Protein AF-A0AAN7M9D3-F1 (afdb_monomer)

Foldseek 3Di:
DCDQPFFQVCLVVLLVLLVVLLVLLVVLLVVLVVVLVVLLVVLLVCLVVPVPVVSLVSLQVSLLSVLVSVLSVLLSVLSVVCNVCSVVLRRDLDQPLSNQQSLLQLLLVCVQVPSSVSSVVSLVSVCVRNNPVSSCCSNVVPPPRNHPPSSVVSSPDPGDDSVSSVVSSVVSCVVVVPPPPPVVPPVPPPVVVVVVVVVVPD

Mean predicted aligned error: 8.4 Å

Solvent-accessible surface area (backbone atoms only — not comparable to full-atom values): 11230 Å² total; per-residue (Å²): 140,67,77,78,82,68,38,47,81,58,47,68,57,48,52,54,42,41,53,49,44,45,57,49,42,53,54,50,45,59,53,44,52,57,48,44,54,51,41,53,55,49,31,47,50,28,51,76,73,67,39,53,72,61,22,41,56,44,29,46,50,36,53,51,52,51,43,52,44,56,41,45,54,53,49,44,52,31,43,51,53,47,59,72,45,37,69,53,60,26,68,42,84,76,70,58,67,72,59,37,21,37,51,23,33,48,36,34,41,34,81,71,40,79,94,43,67,54,32,47,59,47,35,52,55,48,24,77,67,65,34,62,68,53,49,48,27,25,61,71,62,37,92,88,46,48,45,42,64,66,52,51,54,60,75,62,62,86,70,80,57,67,70,59,23,52,52,48,50,52,50,43,28,59,77,68,71,49,78,80,81,65,78,70,70,77,73,69,66,62,63,62,58,57,56,58,66,59,65,79,74,116

Secondary structure (DSSP, 8-state):
--HHHH--TTHHHHHHHHHHHHHHHHHHHHHHHHHHHHHHHHHHHHHHTT-HHHHHHHHHHHHHHHHHHHHHHHHHHHHHHHHHHHHHHHH--S--HHHHHHHHHHHHHTTT-TT-THHHHHHHHHHHHH-HHHHHHHHHT-TT----HHHHHHHT-SS--HHHHHHHHHHHHHHTT----STTSSSSSHHHHHHHHHHTT-

Structure (mmCIF, N/CA/C/O backbone):
data_AF-A0AAN7M9D3-F1
#
_entry.id   AF-A0AAN7M9D3-F1
#
loop_
_atom_site.group_PDB
_atom_site.id
_atom_site.type_symbol
_atom_site.label_atom_id
_atom_site.label_alt_id
_atom_site.label_comp_id
_atom_site.label_asym_id
_atom_site.label_entity_id
_atom_site.label_seq_id
_atom_site.pdbx_PDB_ins_code
_atom_site.Cartn_x
_atom_site.Cartn_y
_atom_site.Cartn_z
_atom_site.occupancy
_atom_site.B_iso_or_equiv
_atom_site.auth_seq_id
_atom_site.auth_comp_id
_atom_site.auth_asym_id
_atom_site.auth_atom_id
_atom_site.pdbx_PDB_model_num
ATOM 1 N N . MET A 1 1 ? 22.795 2.754 -33.365 1.00 43.06 1 MET A N 1
ATOM 2 C CA . MET A 1 1 ? 21.907 1.570 -33.451 1.00 43.06 1 MET A CA 1
ATOM 3 C C . MET A 1 1 ? 22.252 0.488 -32.398 1.00 43.06 1 MET A C 1
ATOM 5 O O . MET A 1 1 ? 22.080 -0.689 -32.662 1.00 43.06 1 MET A O 1
ATOM 9 N N . LEU A 1 2 ? 22.706 0.861 -31.184 1.00 47.81 2 LEU A N 1
ATOM 10 C CA . LEU A 1 2 ? 23.167 -0.077 -30.128 1.00 47.81 2 LEU A CA 1
ATOM 11 C C . LEU A 1 2 ? 22.206 -0.202 -28.923 1.00 47.81 2 LEU A C 1
ATOM 13 O O . LEU A 1 2 ? 22.421 -1.024 -28.038 1.00 47.81 2 LEU A O 1
ATOM 17 N N . GLY A 1 3 ? 21.129 0.591 -28.881 1.00 49.50 3 GLY A N 1
ATOM 18 C CA . GLY A 1 3 ? 20.200 0.636 -27.742 1.00 49.50 3 GLY A CA 1
ATOM 19 C C . GLY A 1 3 ? 19.271 -0.578 -27.602 1.00 49.50 3 GLY A C 1
ATOM 20 O O . GLY A 1 3 ? 18.639 -0.732 -26.562 1.00 49.50 3 GLY A O 1
ATOM 21 N N . ILE A 1 4 ? 19.195 -1.437 -28.623 1.00 53.81 4 ILE A N 1
ATOM 22 C CA . ILE A 1 4 ? 18.304 -2.610 -28.655 1.00 53.81 4 ILE A CA 1
ATOM 23 C C . ILE A 1 4 ? 18.977 -3.839 -28.014 1.00 53.81 4 ILE A C 1
ATOM 25 O O . ILE A 1 4 ? 18.296 -4.692 -27.456 1.00 53.81 4 ILE A O 1
ATOM 29 N N . LEU A 1 5 ? 20.314 -3.910 -28.011 1.00 55.28 5 LEU A N 1
ATOM 30 C CA . LEU A 1 5 ? 21.041 -5.109 -27.572 1.00 55.28 5 LEU A CA 1
ATOM 31 C C . LEU A 1 5 ? 21.199 -5.244 -26.049 1.00 55.28 5 LEU A C 1
ATOM 33 O O . LEU A 1 5 ? 21.272 -6.363 -25.553 1.00 55.28 5 LEU A O 1
ATOM 37 N N . PHE A 1 6 ? 21.225 -4.145 -25.287 1.00 65.25 6 PHE A N 1
ATOM 38 C CA . PHE A 1 6 ? 21.542 -4.214 -23.848 1.00 65.25 6 PHE A CA 1
ATOM 39 C C . PHE A 1 6 ? 20.334 -4.088 -22.899 1.00 65.25 6 PHE A C 1
ATOM 41 O O . PHE A 1 6 ? 20.419 -4.501 -21.732 1.00 65.25 6 PHE A O 1
ATOM 48 N N . GLY A 1 7 ? 19.185 -3.607 -23.391 1.00 82.94 7 GLY A N 1
ATOM 49 C CA . GLY A 1 7 ? 17.994 -3.355 -22.574 1.00 82.94 7 GLY A CA 1
ATOM 50 C C . GLY A 1 7 ? 18.259 -2.370 -21.425 1.00 82.94 7 GLY A C 1
ATOM 51 O O . GLY A 1 7 ? 19.237 -1.630 -21.439 1.00 82.94 7 GLY A O 1
ATOM 52 N N . TRP A 1 8 ? 17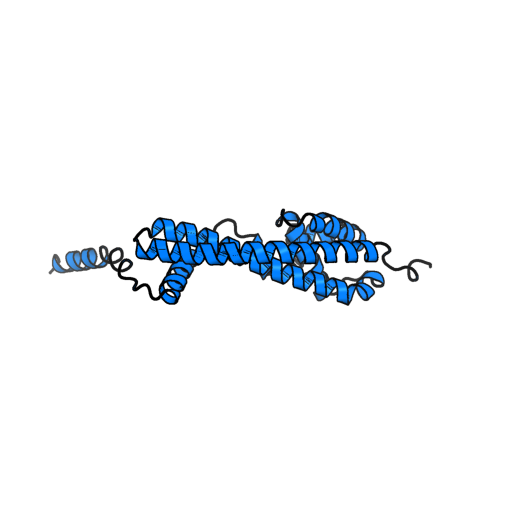.389 -2.342 -20.414 1.00 93.19 8 TRP A N 1
ATOM 53 C CA . TRP A 1 8 ? 17.550 -1.514 -19.216 1.00 93.19 8 TRP A CA 1
ATOM 54 C C . TRP A 1 8 ? 18.658 -2.065 -18.293 1.00 93.19 8 TRP A C 1
ATOM 56 O O . TRP A 1 8 ? 18.446 -3.099 -17.648 1.00 93.19 8 TRP A O 1
ATOM 66 N N . PRO A 1 9 ? 19.821 -1.394 -18.149 1.00 91.25 9 PRO A N 1
ATOM 67 C CA . PRO A 1 9 ? 20.954 -1.942 -17.391 1.00 91.25 9 PRO A CA 1
ATOM 68 C C . PRO A 1 9 ? 20.660 -2.095 -15.894 1.00 91.25 9 PRO A C 1
ATOM 70 O O . PRO A 1 9 ? 21.226 -2.952 -15.216 1.00 91.25 9 PRO A O 1
ATOM 73 N N . LYS A 1 10 ? 19.735 -1.283 -15.369 1.00 95.00 10 LYS A N 1
ATOM 74 C CA . LYS A 1 10 ? 19.372 -1.263 -13.949 1.00 95.00 10 LYS A CA 1
ATOM 75 C C . LYS A 1 10 ? 18.329 -2.320 -13.571 1.00 95.00 10 LYS A C 1
ATOM 77 O O . LYS A 1 10 ? 18.032 -2.463 -12.386 1.00 95.00 10 LYS A O 1
ATOM 82 N N . ALA A 1 11 ? 17.860 -3.138 -14.520 1.00 95.19 11 ALA A N 1
ATOM 83 C CA . ALA A 1 11 ? 16.897 -4.213 -14.264 1.00 95.19 11 ALA A CA 1
ATOM 84 C C . ALA A 1 11 ? 17.367 -5.187 -13.163 1.00 95.19 11 ALA A C 1
ATOM 86 O O . ALA A 1 11 ? 16.600 -5.537 -12.269 1.00 95.19 11 ALA A O 1
ATOM 87 N N . SER A 1 12 ? 18.649 -5.574 -13.153 1.00 96.56 12 SER A N 1
ATOM 88 C CA . SER A 1 12 ? 19.196 -6.465 -12.115 1.00 96.56 12 SER A CA 1
ATOM 89 C C . SER A 1 12 ? 19.217 -5.820 -10.723 1.00 96.56 12 SER A C 1
ATOM 91 O O . SER A 1 12 ? 19.002 -6.504 -9.720 1.00 96.56 12 SER A O 1
ATOM 93 N N . LYS A 1 13 ? 19.459 -4.501 -10.645 1.00 97.94 13 LYS A N 1
ATOM 94 C CA . LYS A 1 13 ? 19.384 -3.731 -9.392 1.00 97.94 13 LYS A CA 1
ATOM 95 C C . LYS A 1 13 ? 17.932 -3.631 -8.918 1.00 97.94 13 LYS A C 1
ATOM 97 O O . LYS A 1 13 ? 17.671 -3.903 -7.750 1.00 97.94 13 LYS A O 1
ATOM 102 N N . CYS A 1 14 ? 17.007 -3.329 -9.831 1.00 98.25 14 CYS A N 1
ATOM 103 C CA . CYS A 1 14 ? 15.567 -3.290 -9.574 1.00 98.25 14 CYS A CA 1
ATOM 104 C C . CYS A 1 14 ? 15.072 -4.619 -8.985 1.00 98.25 14 CYS A C 1
ATOM 106 O O . CYS A 1 14 ? 14.556 -4.633 -7.872 1.00 98.25 14 CYS A O 1
ATOM 108 N N . LYS A 1 15 ? 15.369 -5.754 -9.639 1.00 98.44 15 LYS A N 1
ATOM 109 C CA . LYS A 1 15 ? 15.013 -7.099 -9.143 1.00 98.44 15 LYS A CA 1
ATOM 110 C C . LYS A 1 15 ? 15.488 -7.351 -7.714 1.00 98.44 15 LYS A C 1
ATOM 112 O O . LYS A 1 15 ? 14.769 -7.932 -6.908 1.00 98.44 15 LYS A O 1
ATOM 117 N N . ARG A 1 16 ? 16.718 -6.938 -7.396 1.00 98.62 16 ARG A N 1
ATOM 118 C CA . ARG A 1 16 ? 17.301 -7.122 -6.060 1.00 98.62 16 ARG A CA 1
ATOM 119 C C . ARG A 1 16 ? 16.577 -6.287 -5.006 1.00 98.62 16 ARG A C 1
ATOM 121 O O . ARG A 1 16 ? 16.369 -6.783 -3.905 1.00 98.62 16 ARG A O 1
ATOM 128 N N . LEU A 1 17 ? 16.211 -5.047 -5.332 1.00 98.56 17 LEU A N 1
ATOM 129 C CA . LEU A 1 17 ? 15.432 -4.186 -4.440 1.00 98.56 17 LEU A CA 1
ATOM 130 C C . LEU A 1 17 ? 14.021 -4.732 -4.229 1.00 98.56 17 LEU A C 1
ATOM 132 O O . LEU A 1 17 ? 13.593 -4.818 -3.086 1.00 98.56 17 LEU A O 1
ATOM 136 N N . ILE A 1 18 ? 13.347 -5.181 -5.291 1.00 98.69 18 ILE A N 1
ATOM 137 C CA . ILE A 1 18 ? 12.016 -5.792 -5.186 1.00 98.69 18 ILE A CA 1
ATOM 138 C C . ILE A 1 18 ? 12.060 -7.017 -4.265 1.00 98.69 18 ILE A C 1
ATOM 140 O O . ILE A 1 18 ? 11.273 -7.113 -3.334 1.00 98.69 18 ILE A O 1
ATOM 144 N N . ARG A 1 19 ? 13.056 -7.900 -4.415 1.00 98.69 19 ARG A N 1
ATOM 145 C CA . ARG A 1 19 ? 13.224 -9.038 -3.492 1.00 98.69 19 ARG A CA 1
ATOM 146 C C . ARG A 1 19 ? 13.437 -8.614 -2.036 1.00 98.69 19 ARG A C 1
ATOM 148 O O . ARG A 1 19 ? 12.977 -9.299 -1.131 1.00 98.69 19 ARG A O 1
ATOM 155 N N . ARG A 1 20 ? 14.127 -7.494 -1.789 1.00 98.69 20 ARG A N 1
ATOM 156 C CA . ARG A 1 20 ? 14.268 -6.941 -0.429 1.00 98.69 20 ARG A CA 1
ATOM 157 C C . ARG A 1 20 ? 12.934 -6.429 0.113 1.00 98.69 20 ARG A C 1
ATOM 159 O O . ARG A 1 20 ? 12.650 -6.687 1.279 1.00 98.69 20 ARG A O 1
ATOM 166 N N . VAL A 1 21 ? 12.124 -5.773 -0.724 1.00 98.69 21 VAL A N 1
ATOM 167 C CA . VAL A 1 21 ? 10.749 -5.381 -0.376 1.00 98.69 21 VAL A CA 1
ATOM 168 C C . VAL A 1 21 ? 9.939 -6.612 0.018 1.00 98.69 21 VAL A C 1
ATOM 170 O O . VAL A 1 21 ? 9.420 -6.623 1.125 1.00 98.69 21 VAL A O 1
ATOM 173 N N . GLN A 1 22 ? 9.921 -7.673 -0.796 1.00 98.62 22 GLN A N 1
ATOM 174 C CA . GLN A 1 22 ? 9.200 -8.919 -0.481 1.00 98.62 22 GLN A CA 1
ATOM 175 C C . GLN A 1 22 ? 9.655 -9.528 0.859 1.00 98.62 22 GLN A C 1
ATOM 177 O O . GLN A 1 22 ? 8.836 -9.904 1.696 1.00 98.62 22 GLN A O 1
ATOM 182 N N . CYS A 1 23 ? 10.968 -9.579 1.126 1.00 98.44 23 CYS A N 1
ATOM 183 C CA . CYS A 1 23 ? 11.474 -10.043 2.424 1.00 98.44 23 CYS A CA 1
ATOM 184 C C . CYS A 1 23 ? 10.972 -9.180 3.591 1.00 98.44 23 CYS A C 1
ATOM 186 O O . CYS A 1 23 ? 10.608 -9.717 4.637 1.00 98.44 23 CYS A O 1
ATOM 188 N N . ARG A 1 24 ? 10.952 -7.851 3.434 1.00 98.44 24 ARG A N 1
ATOM 189 C CA . ARG A 1 24 ? 10.474 -6.946 4.483 1.00 98.44 24 ARG A CA 1
ATOM 190 C C . ARG A 1 24 ? 8.957 -7.008 4.654 1.00 98.44 24 ARG A C 1
ATOM 192 O O . ARG A 1 24 ? 8.507 -7.029 5.794 1.00 98.44 24 ARG A O 1
ATOM 199 N N . LEU A 1 25 ? 8.194 -7.106 3.568 1.00 98.50 25 LEU A N 1
ATOM 200 C CA . LEU A 1 25 ? 6.743 -7.293 3.596 1.00 98.50 25 LEU A CA 1
ATOM 201 C C . LEU A 1 25 ? 6.374 -8.521 4.427 1.00 98.50 25 LEU A C 1
ATOM 203 O O . LEU A 1 25 ? 5.559 -8.401 5.332 1.00 98.50 25 LEU A O 1
ATOM 207 N N . LYS A 1 26 ? 7.047 -9.661 4.225 1.00 97.94 26 LYS A N 1
ATOM 208 C CA . LYS A 1 26 ? 6.824 -10.873 5.038 1.00 97.94 26 LYS A CA 1
ATOM 209 C C . LYS A 1 26 ? 7.003 -10.623 6.538 1.00 97.94 26 LYS A C 1
ATOM 211 O O . LYS A 1 26 ? 6.172 -11.044 7.335 1.00 97.94 26 LYS A O 1
ATOM 216 N N . LEU A 1 27 ? 8.060 -9.910 6.933 1.00 97.94 27 LEU A N 1
ATOM 217 C CA . LEU A 1 27 ? 8.293 -9.567 8.341 1.00 97.94 27 LEU A CA 1
ATOM 218 C C . LEU A 1 27 ? 7.217 -8.622 8.891 1.00 97.94 27 LEU A C 1
ATOM 220 O O . LEU A 1 27 ? 6.739 -8.817 10.009 1.00 97.94 27 LEU A O 1
ATOM 224 N N . LEU A 1 28 ? 6.837 -7.608 8.112 1.00 97.88 28 LEU A N 1
ATOM 225 C CA . LEU A 1 28 ? 5.826 -6.632 8.507 1.00 97.88 28 LEU A CA 1
ATOM 226 C C . LEU A 1 28 ? 4.440 -7.269 8.630 1.00 97.88 28 LEU A C 1
ATOM 228 O O . LEU A 1 28 ? 3.761 -7.013 9.619 1.00 97.88 28 LEU A O 1
ATOM 232 N N . MET A 1 29 ? 4.047 -8.124 7.685 1.00 97.69 29 MET A N 1
ATOM 233 C CA . MET A 1 29 ? 2.780 -8.857 7.727 1.00 97.69 29 MET A CA 1
ATOM 234 C C . MET A 1 29 ? 2.729 -9.802 8.929 1.00 97.69 29 MET A C 1
ATOM 236 O O . MET A 1 29 ? 1.768 -9.749 9.686 1.00 97.69 29 MET A O 1
ATOM 240 N N . ASN A 1 30 ? 3.793 -10.570 9.195 1.00 97.00 30 ASN A N 1
ATOM 241 C CA . ASN A 1 30 ? 3.852 -11.440 10.377 1.00 97.00 30 ASN A CA 1
ATOM 242 C C . ASN A 1 30 ? 3.692 -10.653 11.687 1.00 97.00 30 ASN A C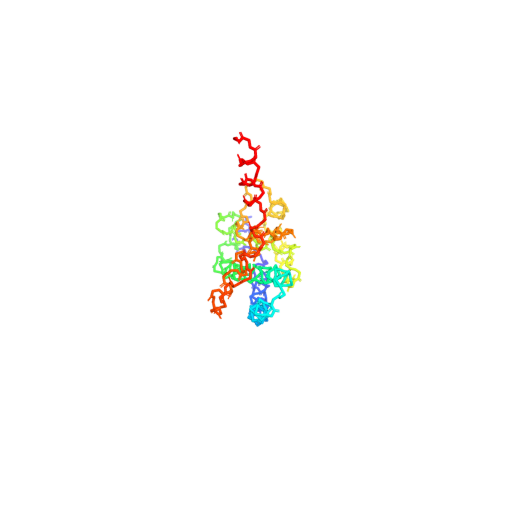 1
ATOM 244 O O . ASN A 1 30 ? 2.970 -11.075 12.587 1.00 97.00 30 ASN A O 1
ATOM 248 N N . LYS A 1 31 ? 4.348 -9.491 11.796 1.00 96.50 31 LYS A N 1
ATOM 249 C CA . LYS A 1 31 ? 4.192 -8.599 12.953 1.00 96.50 31 LYS A CA 1
ATOM 250 C C . LYS A 1 31 ? 2.758 -8.071 13.057 1.00 96.50 31 LYS A C 1
ATOM 252 O O . LYS A 1 31 ? 2.193 -8.051 14.148 1.00 96.50 31 LYS A O 1
ATOM 257 N N . ARG A 1 32 ? 2.189 -7.622 11.936 1.00 96.62 32 ARG A N 1
ATOM 258 C CA . ARG A 1 32 ? 0.860 -7.004 11.883 1.00 96.62 32 ARG A CA 1
ATOM 259 C C . ARG A 1 32 ? -0.249 -8.007 12.182 1.00 96.62 32 ARG A C 1
ATOM 261 O O . ARG A 1 32 ? -1.173 -7.656 12.899 1.00 96.62 32 ARG A O 1
ATOM 268 N N . TYR A 1 33 ? -0.109 -9.251 11.734 1.00 96.94 33 TYR A N 1
ATOM 269 C CA . TYR A 1 33 ? -1.037 -10.338 12.040 1.00 96.94 33 TYR A CA 1
ATOM 270 C C . TYR A 1 33 ? -1.228 -10.515 13.553 1.00 96.94 33 TYR A C 1
ATOM 272 O O . TYR A 1 33 ? -2.355 -10.550 14.044 1.00 96.94 33 TYR A O 1
ATOM 280 N N . SER A 1 34 ? -0.129 -10.537 14.314 1.00 97.19 34 SER A N 1
ATOM 281 C CA . SER A 1 34 ? -0.191 -10.611 15.778 1.00 97.19 34 SER A CA 1
ATOM 282 C C . SER A 1 34 ? -0.872 -9.388 16.400 1.00 97.19 34 SER A C 1
ATOM 284 O O . SER A 1 34 ? -1.627 -9.536 17.356 1.00 97.19 34 SER A O 1
ATOM 286 N N . ILE A 1 35 ? -0.630 -8.190 15.853 1.00 96.56 35 ILE A N 1
ATOM 287 C CA . ILE A 1 35 ? -1.267 -6.945 16.312 1.00 96.56 35 ILE A CA 1
ATOM 288 C C . ILE A 1 35 ? -2.776 -6.995 16.063 1.00 96.56 35 ILE A C 1
ATOM 290 O O . ILE A 1 35 ? -3.542 -6.779 16.992 1.00 96.56 35 ILE A O 1
ATOM 294 N N . VAL A 1 36 ? -3.201 -7.318 14.840 1.00 97.31 36 VAL A N 1
ATOM 295 C CA . VAL A 1 36 ? -4.616 -7.420 14.448 1.00 97.31 36 VAL A CA 1
ATOM 296 C C . VAL A 1 36 ? -5.347 -8.417 15.339 1.00 97.31 36 VAL A C 1
ATOM 298 O O . VAL A 1 36 ? -6.401 -8.097 15.883 1.00 97.31 36 VAL A O 1
ATOM 301 N N . ARG A 1 37 ? -4.759 -9.598 15.564 1.00 96.56 37 ARG A N 1
ATOM 302 C CA . ARG A 1 37 ? -5.346 -10.600 16.454 1.00 96.56 37 ARG A CA 1
ATOM 303 C C . ARG A 1 37 ? -5.545 -10.055 17.874 1.00 96.56 37 ARG A C 1
ATOM 305 O O . ARG A 1 37 ? -6.640 -10.184 18.412 1.00 96.56 37 ARG A O 1
ATOM 312 N N . GLN A 1 38 ? -4.522 -9.423 18.452 1.00 97.00 38 GLN A N 1
ATOM 313 C C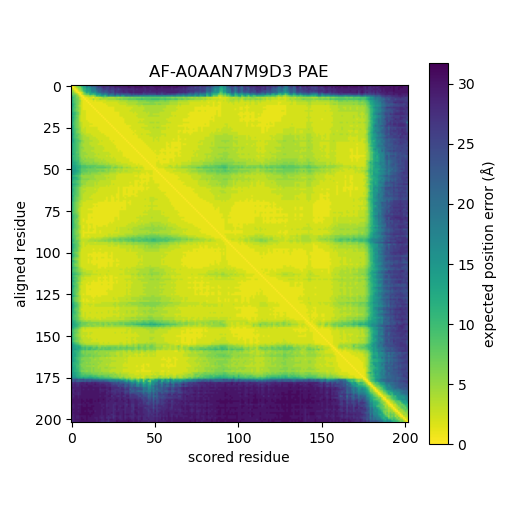A . GLN A 1 38 ? -4.624 -8.841 19.793 1.00 97.00 38 GLN A CA 1
ATOM 314 C C . GLN A 1 38 ? -5.670 -7.722 19.849 1.00 97.00 38 GLN A C 1
ATOM 316 O O . GLN A 1 38 ? -6.457 -7.666 20.784 1.00 97.00 38 GLN A O 1
ATOM 321 N N . LEU A 1 39 ? -5.718 -6.853 18.837 1.00 97.31 39 LEU A N 1
ATOM 322 C CA . LEU A 1 39 ? -6.698 -5.770 18.764 1.00 97.31 39 LEU A CA 1
ATOM 323 C C . LEU A 1 39 ? -8.135 -6.299 18.727 1.00 97.31 39 LEU A C 1
ATOM 325 O O . LEU A 1 39 ? -8.997 -5.726 19.386 1.00 97.31 39 LEU A O 1
ATOM 329 N N . ARG A 1 40 ? -8.397 -7.399 18.010 1.00 97.38 40 ARG A N 1
ATOM 330 C CA . ARG A 1 40 ? -9.722 -8.043 18.003 1.00 97.38 40 ARG A CA 1
ATOM 331 C C . ARG A 1 40 ? -10.097 -8.591 19.380 1.00 97.38 40 ARG A C 1
ATOM 333 O O . ARG A 1 40 ? -11.225 -8.386 19.821 1.00 97.38 40 ARG A O 1
ATOM 340 N N . GLU A 1 41 ? -9.160 -9.250 20.064 1.00 96.31 41 GLU A N 1
ATOM 341 C CA . GLU A 1 41 ? -9.359 -9.742 21.436 1.00 96.31 41 GLU A CA 1
ATOM 342 C C . GLU A 1 41 ? -9.625 -8.577 22.416 1.00 96.31 41 GLU A C 1
ATOM 344 O O . GLU A 1 41 ? -10.549 -8.653 23.229 1.00 96.31 41 GLU A O 1
ATOM 349 N N . ASP A 1 42 ? -8.881 -7.471 22.291 1.00 96.44 42 ASP A N 1
ATOM 350 C CA . ASP A 1 42 ? -9.052 -6.263 23.106 1.00 96.44 42 ASP A CA 1
ATOM 351 C C . ASP A 1 42 ? -10.427 -5.611 22.883 1.00 96.44 42 ASP A C 1
ATOM 353 O O . ASP A 1 42 ? -11.114 -5.287 23.851 1.00 96.44 42 ASP A O 1
ATOM 357 N N . VAL A 1 43 ? -10.851 -5.438 21.623 1.00 96.88 43 VAL A N 1
ATOM 358 C CA . VAL A 1 43 ? -12.174 -4.880 21.279 1.00 96.88 43 VAL A CA 1
ATOM 359 C C . VAL A 1 43 ? -13.281 -5.744 21.880 1.00 96.88 43 VAL A C 1
ATOM 361 O O . VAL A 1 43 ? -14.159 -5.221 22.563 1.00 96.88 43 VAL A O 1
ATOM 364 N N . ALA A 1 44 ? -13.209 -7.067 21.706 1.00 96.12 44 ALA A N 1
ATOM 365 C CA . ALA A 1 44 ? -14.179 -7.990 22.290 1.00 96.12 44 ALA A CA 1
ATOM 366 C C . ALA A 1 44 ? -14.244 -7.864 23.821 1.00 96.12 44 ALA A C 1
ATOM 368 O O . ALA A 1 44 ? -15.327 -7.880 24.407 1.00 96.12 44 ALA A O 1
ATOM 369 N N . GLN A 1 45 ? -13.095 -7.719 24.484 1.00 95.75 45 GLN A N 1
ATOM 370 C CA . GLN A 1 45 ? -13.055 -7.564 25.933 1.00 95.75 45 GLN A CA 1
ATOM 371 C C . GLN A 1 45 ? -13.646 -6.229 26.399 1.00 95.75 45 GLN A C 1
ATOM 373 O O . GLN A 1 45 ? -14.375 -6.225 27.386 1.00 95.75 45 GLN A O 1
ATOM 378 N N . LEU A 1 46 ? -13.367 -5.128 25.695 1.00 95.81 46 LEU A N 1
ATOM 379 C CA . LEU A 1 46 ? -13.916 -3.802 26.006 1.00 95.81 46 LEU A CA 1
ATOM 380 C C . LEU A 1 46 ? -15.444 -3.773 25.885 1.00 95.81 46 LEU A C 1
ATOM 382 O O . LEU A 1 46 ? -16.111 -3.195 26.740 1.00 95.81 46 LEU A O 1
ATOM 386 N N . ILE A 1 47 ? -15.993 -4.454 24.874 1.00 93.75 47 ILE A N 1
ATOM 387 C CA . ILE A 1 47 ? -17.443 -4.604 24.693 1.00 93.75 47 ILE A CA 1
ATOM 388 C C . ILE A 1 47 ? -18.052 -5.354 25.885 1.00 93.75 47 ILE A C 1
ATOM 390 O O . ILE A 1 47 ? -19.017 -4.885 26.479 1.00 93.75 47 ILE A O 1
ATOM 394 N N . ARG A 1 48 ? -17.453 -6.481 26.306 1.00 92.31 48 ARG A N 1
ATOM 395 C CA . ARG A 1 48 ? -17.933 -7.262 27.469 1.00 92.31 48 ARG A CA 1
ATOM 396 C C . ARG A 1 48 ? -17.973 -6.462 28.761 1.00 92.31 48 ARG A C 1
ATOM 398 O O . ARG A 1 48 ? -18.821 -6.717 29.609 1.00 92.31 48 ARG A O 1
ATOM 405 N N . THR A 1 49 ? -17.008 -5.571 28.952 1.00 94.06 49 THR A N 1
ATOM 406 C CA . THR A 1 49 ? -16.888 -4.773 30.174 1.00 94.06 49 THR A CA 1
ATOM 407 C C . THR A 1 49 ? -17.637 -3.441 30.093 1.00 94.06 49 THR A C 1
ATOM 409 O O . THR A 1 49 ? -17.600 -2.689 31.063 1.00 94.06 49 THR A O 1
ATOM 412 N N . GLY A 1 50 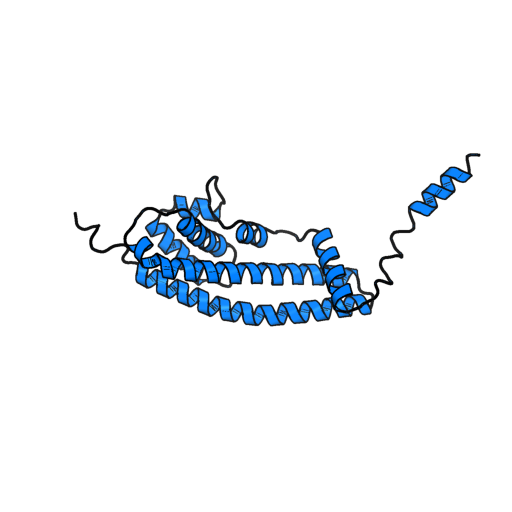? -18.340 -3.166 28.987 1.00 91.31 50 GLY A N 1
ATOM 413 C CA . GLY A 1 50 ? -19.192 -1.985 28.812 1.00 91.31 50 GLY A CA 1
ATOM 414 C C . GLY A 1 50 ? -18.451 -0.697 28.436 1.00 91.31 50 GLY A C 1
ATOM 415 O O . GLY A 1 50 ? -19.021 0.382 28.553 1.00 91.31 50 GLY A O 1
ATOM 416 N N . TYR A 1 51 ? -17.192 -0.773 27.991 1.00 94.25 51 TYR A N 1
ATOM 417 C CA . TYR A 1 51 ? -16.411 0.397 27.557 1.00 94.25 51 TYR A CA 1
ATOM 418 C C . TYR A 1 51 ? -16.567 0.639 26.049 1.00 94.25 51 TYR A C 1
ATOM 420 O O . TYR A 1 51 ? -15.604 0.516 25.287 1.00 94.25 51 TYR A O 1
ATOM 428 N N . GLU A 1 52 ? -17.782 0.967 25.611 1.00 90.12 52 GLU A N 1
ATOM 429 C CA . GLU A 1 52 ? -18.132 1.048 24.185 1.00 90.12 52 GLU A CA 1
ATOM 430 C C . GLU A 1 52 ? -17.338 2.111 23.417 1.00 90.12 52 GLU A C 1
ATOM 432 O O . GLU A 1 52 ? -16.760 1.798 22.377 1.00 90.12 52 GLU A O 1
ATOM 437 N N . GLU A 1 53 ? -17.214 3.334 23.943 1.00 93.25 53 GLU A N 1
ATOM 438 C CA . GLU A 1 53 ? -16.440 4.397 23.278 1.00 93.25 53 GLU A CA 1
ATOM 439 C C . GLU A 1 53 ? -14.975 3.980 23.049 1.00 93.25 53 GLU A C 1
ATOM 441 O O . GLU A 1 53 ? -14.416 4.161 21.966 1.00 93.25 53 GLU A O 1
ATOM 446 N N . VAL A 1 54 ? -14.365 3.322 24.041 1.00 95.94 54 VAL A N 1
ATOM 447 C CA . VAL A 1 54 ? -12.985 2.820 23.942 1.00 95.94 54 VAL A CA 1
ATOM 448 C C . VAL A 1 54 ? -12.893 1.666 22.939 1.00 95.94 54 VAL A C 1
ATOM 450 O O . VAL A 1 54 ? -11.898 1.546 22.220 1.00 95.94 54 VAL A O 1
ATOM 453 N N . ALA A 1 55 ? -13.923 0.818 22.856 1.00 95.50 55 ALA A N 1
ATOM 454 C CA . ALA A 1 55 ? -14.002 -0.242 21.855 1.00 95.50 55 ALA A CA 1
ATOM 455 C C . ALA A 1 55 ? -14.074 0.329 20.429 1.00 95.50 55 ALA A C 1
ATOM 457 O O . ALA A 1 55 ? -13.397 -0.190 19.541 1.00 95.50 55 ALA A O 1
ATOM 458 N N . ILE A 1 56 ? -14.818 1.420 20.217 1.00 94.50 56 ILE A N 1
ATOM 459 C CA . ILE A 1 56 ? -14.920 2.121 18.926 1.00 94.50 56 ILE A CA 1
ATOM 460 C C . ILE A 1 56 ? -13.564 2.719 18.518 1.00 94.50 56 ILE A C 1
ATOM 462 O O . ILE A 1 56 ? -13.116 2.531 17.381 1.00 94.50 56 ILE A O 1
ATOM 466 N N . ASP A 1 57 ? -12.856 3.371 19.443 1.00 94.88 57 ASP A N 1
ATOM 467 C CA . ASP A 1 57 ? -11.504 3.886 19.187 1.00 94.88 57 ASP A CA 1
ATOM 468 C C . ASP A 1 57 ? -10.511 2.762 18.852 1.00 94.88 57 ASP A C 1
ATOM 470 O O . ASP A 1 57 ? -9.668 2.886 17.951 1.00 94.88 57 ASP A O 1
ATOM 474 N N . ARG A 1 58 ? -10.628 1.620 19.536 1.00 96.25 58 ARG A N 1
ATOM 475 C CA . ARG A 1 58 ? -9.794 0.442 19.272 1.00 96.25 58 ARG A CA 1
ATOM 476 C C . ARG A 1 58 ? -10.141 -0.215 17.932 1.00 96.25 58 ARG A C 1
ATOM 478 O O . ARG A 1 58 ? -9.230 -0.633 17.216 1.00 96.25 58 ARG A O 1
ATOM 485 N N . ALA A 1 59 ? -11.415 -0.224 17.545 1.00 96.06 59 ALA A N 1
ATOM 486 C CA . ALA A 1 59 ? -11.881 -0.667 16.233 1.00 96.06 59 ALA A CA 1
ATOM 487 C C . ALA A 1 59 ? -11.343 0.229 15.104 1.00 96.06 59 ALA A C 1
ATOM 489 O O . ALA A 1 59 ? -10.912 -0.271 14.064 1.00 96.06 59 ALA A O 1
ATOM 490 N N . GLN A 1 60 ? -11.253 1.546 15.319 1.00 95.69 60 GLN A N 1
ATOM 491 C CA . GLN A 1 60 ? -10.585 2.442 14.371 1.00 95.69 60 GLN A CA 1
ATOM 492 C C . GLN A 1 60 ? -9.120 2.039 14.142 1.00 95.69 60 GLN A C 1
ATOM 494 O O . GLN A 1 60 ? -8.648 2.049 13.002 1.00 95.69 60 GLN A O 1
ATOM 499 N N . GLN A 1 61 ? -8.385 1.712 15.208 1.00 95.81 61 GLN A N 1
ATOM 500 C CA . GLN A 1 61 ? -7.006 1.244 15.076 1.00 95.81 61 GLN A CA 1
ATOM 501 C C . GLN A 1 61 ? -6.943 -0.088 14.318 1.00 95.81 61 GLN A C 1
ATOM 503 O O . GLN A 1 61 ? -6.174 -0.203 13.364 1.00 95.81 61 GLN A O 1
ATOM 508 N N . LEU A 1 62 ? -7.786 -1.051 14.697 1.00 97.25 62 LEU A N 1
ATOM 509 C CA . LEU A 1 62 ? -7.883 -2.351 14.040 1.00 97.25 62 LEU A CA 1
ATOM 510 C C . LEU A 1 62 ? -8.105 -2.209 12.531 1.00 97.25 62 LEU A C 1
ATOM 512 O O . LEU A 1 62 ? -7.347 -2.780 11.752 1.00 97.25 62 LEU A O 1
ATOM 516 N N . PHE A 1 63 ? -9.054 -1.369 12.114 1.00 97.06 63 PHE A N 1
ATOM 517 C CA . PHE A 1 63 ? -9.319 -1.118 10.699 1.00 97.06 63 PHE A CA 1
ATOM 518 C C . PHE A 1 63 ? -8.086 -0.589 9.950 1.00 97.06 63 PHE A C 1
ATOM 520 O O . PHE A 1 63 ? -7.831 -0.970 8.803 1.00 97.06 63 PHE A O 1
ATOM 527 N N . ARG A 1 64 ? -7.296 0.296 10.575 1.00 95.81 64 ARG A N 1
ATOM 528 C CA . ARG A 1 64 ? -6.056 0.815 9.971 1.00 95.81 64 ARG A CA 1
ATOM 529 C C . ARG A 1 64 ? -4.997 -0.283 9.845 1.00 95.81 64 ARG A C 1
ATOM 531 O O . ARG A 1 64 ? -4.344 -0.360 8.803 1.00 95.81 64 ARG A O 1
ATOM 538 N N . ASP A 1 65 ? -4.841 -1.123 10.869 1.00 96.06 65 ASP A N 1
ATOM 539 C CA . ASP A 1 65 ? -3.891 -2.242 10.872 1.00 96.06 65 ASP A CA 1
ATOM 540 C C . ASP A 1 65 ? -4.295 -3.358 9.876 1.00 96.06 65 ASP A C 1
ATOM 542 O O . ASP A 1 65 ? -3.430 -3.902 9.186 1.00 96.06 65 ASP A O 1
ATOM 546 N N . GLU A 1 66 ? -5.590 -3.640 9.705 1.00 96.75 66 GLU A N 1
ATOM 547 C CA . GLU A 1 66 ? -6.106 -4.541 8.659 1.00 96.75 66 GLU A CA 1
ATOM 548 C C . GLU A 1 66 ? -5.934 -3.933 7.259 1.00 96.75 66 GLU A C 1
ATOM 550 O O . GLU A 1 66 ? -5.468 -4.598 6.334 1.00 96.75 66 GLU A O 1
ATOM 555 N N . SER A 1 67 ? -6.219 -2.637 7.098 1.00 97.00 67 SER A N 1
ATOM 556 C CA . SER A 1 67 ? -6.066 -1.945 5.813 1.00 97.00 67 SER A CA 1
ATOM 557 C C . SER A 1 67 ? -4.620 -1.939 5.323 1.00 97.00 67 SER A C 1
ATOM 559 O O . SER A 1 67 ? -4.371 -2.208 4.147 1.00 97.00 67 SER A O 1
ATOM 561 N N . ILE A 1 68 ? -3.648 -1.667 6.202 1.00 96.81 68 ILE A N 1
ATOM 562 C CA . ILE A 1 68 ? -2.233 -1.716 5.811 1.00 96.81 68 ILE A CA 1
ATOM 563 C C . ILE A 1 68 ? -1.776 -3.148 5.505 1.00 96.81 68 ILE A C 1
ATOM 565 O O . ILE A 1 68 ? -0.917 -3.333 4.644 1.00 96.81 68 ILE A O 1
ATOM 569 N N . MET A 1 69 ? -2.357 -4.160 6.157 1.00 97.31 69 MET A N 1
ATOM 570 C CA . MET A 1 69 ? -2.080 -5.564 5.850 1.00 97.31 69 MET A CA 1
ATOM 571 C C . MET A 1 69 ? -2.525 -5.912 4.424 1.00 97.31 69 MET A C 1
ATOM 573 O O . MET A 1 69 ? -1.707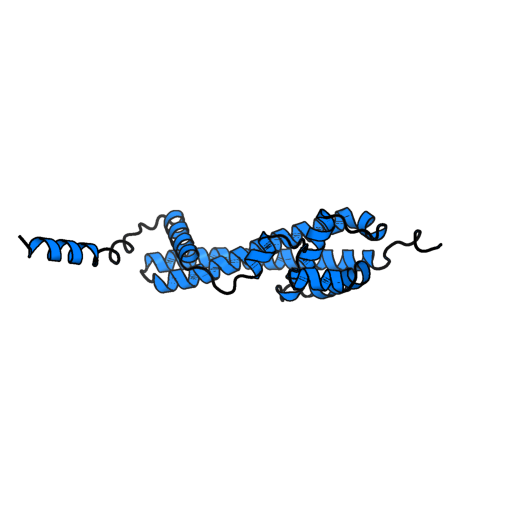 -6.421 3.660 1.00 97.31 69 MET A O 1
ATOM 577 N N . THR A 1 70 ? -3.737 -5.512 4.018 1.00 97.88 70 THR A N 1
ATOM 578 C CA . THR A 1 70 ? -4.202 -5.679 2.627 1.00 97.88 70 THR A CA 1
ATOM 579 C C . THR A 1 70 ? -3.277 -4.980 1.627 1.00 97.88 70 THR A C 1
ATOM 581 O O . THR A 1 70 ? -2.927 -5.531 0.585 1.00 97.88 70 THR A O 1
ATOM 584 N N . VAL A 1 71 ? -2.816 -3.765 1.949 1.00 98.56 71 VAL A N 1
ATOM 585 C CA . VAL A 1 71 ? -1.856 -3.043 1.098 1.00 98.56 71 VAL A CA 1
ATOM 586 C C . VAL A 1 71 ? -0.542 -3.817 0.966 1.00 98.56 71 VAL A C 1
ATOM 588 O O . VAL A 1 71 ? 0.025 -3.872 -0.123 1.00 98.56 71 VAL A O 1
ATOM 591 N N . TYR A 1 72 ? -0.038 -4.419 2.044 1.00 98.62 72 TYR A N 1
ATOM 592 C CA . TYR A 1 72 ? 1.193 -5.211 2.005 1.00 98.62 72 TYR A CA 1
ATOM 593 C C . TYR A 1 72 ? 1.061 -6.465 1.138 1.00 98.62 72 TYR A C 1
ATOM 595 O O . TYR A 1 72 ? 1.989 -6.761 0.384 1.00 98.62 72 TYR A O 1
ATOM 603 N N . GLU A 1 73 ? -0.084 -7.142 1.174 1.00 98.44 73 GLU A N 1
ATOM 604 C CA . GLU A 1 73 ? -0.375 -8.293 0.312 1.00 98.44 73 GLU A CA 1
ATOM 605 C C . GLU A 1 73 ? -0.404 -7.896 -1.171 1.00 98.44 73 GLU A C 1
ATOM 607 O O . GLU A 1 73 ? 0.270 -8.516 -1.999 1.00 98.44 73 GLU A O 1
ATOM 612 N N . LEU A 1 74 ? -1.099 -6.802 -1.508 1.00 98.75 74 LEU A N 1
ATOM 613 C CA . LEU A 1 74 ? -1.143 -6.276 -2.878 1.00 98.75 74 LEU A CA 1
ATOM 614 C C . LEU A 1 74 ? 0.241 -5.828 -3.367 1.00 98.75 74 LEU A C 1
ATOM 616 O O . LEU A 1 74 ? 0.615 -6.076 -4.514 1.00 98.75 74 LEU A O 1
ATOM 620 N N . LEU A 1 75 ? 1.040 -5.199 -2.501 1.00 98.81 75 LEU A N 1
ATOM 621 C CA . LEU A 1 75 ? 2.413 -4.827 -2.840 1.00 98.81 75 LEU A CA 1
ATOM 622 C C . LEU A 1 75 ? 3.304 -6.049 -3.084 1.00 98.81 75 LEU A C 1
ATOM 624 O O . LEU A 1 75 ? 4.130 -5.999 -3.997 1.00 98.81 75 LEU A O 1
ATOM 628 N N . ASP A 1 76 ? 3.157 -7.130 -2.312 1.00 98.69 76 ASP A N 1
ATOM 629 C CA . ASP A 1 76 ? 3.906 -8.375 -2.540 1.00 98.69 76 ASP A CA 1
ATOM 630 C C . ASP A 1 76 ? 3.519 -9.006 -3.885 1.00 98.69 76 ASP A C 1
ATOM 632 O O . ASP A 1 76 ? 4.396 -9.390 -4.666 1.00 98.69 76 ASP A O 1
ATOM 636 N N . HIS A 1 77 ? 2.220 -8.998 -4.211 1.00 98.75 77 HIS A N 1
ATOM 637 C CA . HIS A 1 77 ? 1.707 -9.448 -5.504 1.00 98.75 77 HIS A CA 1
ATOM 638 C C . HIS A 1 77 ? 2.289 -8.637 -6.672 1.00 98.75 77 HIS A C 1
ATOM 640 O O . HIS A 1 77 ? 2.840 -9.213 -7.613 1.00 98.75 77 HIS A O 1
ATOM 646 N N . PHE A 1 78 ? 2.256 -7.301 -6.604 1.00 98.88 78 PHE A N 1
ATOM 647 C CA . PHE A 1 78 ? 2.845 -6.449 -7.642 1.00 98.88 78 PHE A CA 1
ATOM 648 C C . PHE A 1 78 ? 4.368 -6.591 -7.742 1.00 98.88 78 PHE A C 1
ATOM 650 O O . PHE A 1 78 ? 4.921 -6.554 -8.846 1.00 98.88 78 PHE A O 1
ATOM 657 N N . CYS A 1 79 ? 5.063 -6.797 -6.618 1.00 98.81 79 CYS A N 1
ATOM 658 C CA . CYS A 1 79 ? 6.489 -7.117 -6.623 1.00 98.81 79 CYS A CA 1
ATOM 659 C C . CYS A 1 79 ? 6.771 -8.385 -7.440 1.00 98.81 79 CYS A C 1
ATOM 661 O O . CYS A 1 79 ? 7.654 -8.380 -8.306 1.00 98.81 79 CYS A O 1
ATOM 663 N N . GLU A 1 80 ? 6.014 -9.454 -7.189 1.00 98.75 80 GLU A N 1
ATOM 664 C CA . GLU A 1 80 ? 6.162 -10.720 -7.905 1.00 98.75 80 GLU A CA 1
ATOM 665 C C . GLU A 1 80 ? 5.817 -10.566 -9.391 1.00 98.75 80 GLU A C 1
ATOM 667 O O . GLU A 1 80 ? 6.602 -10.959 -10.260 1.00 98.75 80 GLU A O 1
ATOM 672 N N . PHE A 1 81 ? 4.706 -9.890 -9.696 1.00 98.81 81 PHE A N 1
ATOM 673 C CA . PHE A 1 81 ? 4.276 -9.605 -11.063 1.00 98.81 81 PHE A CA 1
ATOM 674 C C . PHE A 1 81 ? 5.370 -8.897 -11.876 1.00 98.81 81 PHE A C 1
ATOM 676 O O . PHE A 1 81 ? 5.685 -9.304 -13.000 1.00 98.81 81 PHE A O 1
ATOM 683 N N . ILE A 1 82 ? 6.012 -7.874 -11.303 1.00 98.69 82 ILE A N 1
ATOM 684 C CA . ILE A 1 82 ? 7.108 -7.153 -11.963 1.00 98.69 82 ILE A CA 1
ATOM 685 C C . ILE A 1 82 ? 8.330 -8.046 -12.156 1.00 98.69 82 ILE A C 1
ATOM 687 O O . ILE A 1 82 ? 8.998 -7.938 -13.185 1.00 98.69 82 ILE A O 1
ATOM 691 N N . ILE A 1 83 ? 8.654 -8.927 -11.204 1.00 98.56 83 ILE A N 1
ATOM 692 C CA . ILE A 1 83 ? 9.774 -9.865 -11.352 1.00 98.56 83 ILE A CA 1
ATOM 693 C C . ILE A 1 83 ? 9.538 -10.815 -12.530 1.00 98.56 83 ILE A C 1
ATOM 695 O O . ILE A 1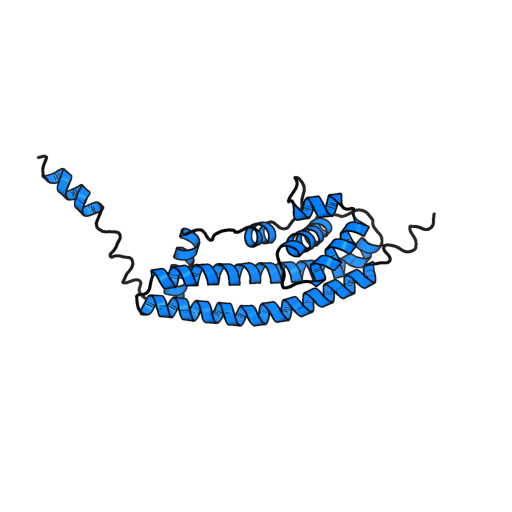 83 ? 10.470 -11.025 -13.316 1.00 98.56 83 ILE A O 1
ATOM 699 N N . ILE A 1 84 ? 8.320 -11.349 -12.661 1.00 98.44 84 ILE A N 1
ATOM 700 C CA . ILE A 1 84 ? 7.912 -12.227 -13.768 1.00 98.44 84 ILE A CA 1
ATOM 701 C C . ILE A 1 84 ? 8.054 -11.487 -15.107 1.00 98.44 84 ILE A C 1
ATOM 703 O O . ILE A 1 84 ? 8.696 -11.983 -16.038 1.00 98.44 84 ILE A O 1
ATOM 707 N N . HIS A 1 85 ? 7.564 -10.247 -15.179 1.00 98.19 85 HIS A N 1
ATOM 708 C CA . HIS A 1 85 ? 7.580 -9.431 -16.399 1.00 98.19 85 HIS A CA 1
ATOM 709 C C . HIS A 1 85 ? 8.878 -8.639 -16.613 1.00 98.19 85 HIS A C 1
ATOM 711 O O . HIS A 1 85 ? 9.018 -7.909 -17.597 1.00 98.19 85 HIS A O 1
ATOM 717 N N . LEU A 1 86 ? 9.887 -8.805 -15.752 1.00 97.00 86 LEU A N 1
ATOM 718 C CA . LEU A 1 86 ? 11.103 -7.991 -15.796 1.00 97.00 86 LEU A CA 1
ATOM 719 C C . LEU A 1 86 ? 11.876 -8.148 -17.111 1.00 97.00 86 LEU A C 1
ATOM 721 O O . LEU A 1 86 ? 12.545 -7.216 -17.556 1.00 97.00 86 LEU A O 1
ATOM 725 N N . SER A 1 87 ? 11.796 -9.320 -17.745 1.00 95.81 87 SER A N 1
ATOM 726 C CA . SER A 1 87 ? 12.426 -9.550 -19.049 1.00 95.81 87 SER A CA 1
ATOM 727 C C . SER A 1 87 ? 11.818 -8.666 -20.146 1.00 95.81 87 SER A C 1
ATOM 729 O O . SER A 1 87 ? 12.560 -8.133 -20.974 1.00 95.81 87 SER A O 1
ATOM 731 N N . TYR A 1 88 ? 10.498 -8.455 -20.105 1.00 96.12 88 TYR A N 1
ATOM 732 C CA . TYR A 1 88 ? 9.783 -7.532 -20.979 1.00 96.12 88 TYR A CA 1
ATOM 733 C C . TYR A 1 88 ? 10.175 -6.090 -20.659 1.00 96.12 88 TYR A C 1
ATOM 735 O O . TYR A 1 88 ? 10.735 -5.410 -21.516 1.00 96.12 88 TYR A O 1
ATOM 743 N N . ILE A 1 89 ? 10.018 -5.678 -19.394 1.00 96.56 89 ILE A N 1
ATOM 744 C CA . ILE A 1 89 ? 10.361 -4.332 -18.894 1.00 96.56 89 ILE A CA 1
ATOM 745 C C . ILE A 1 89 ? 11.796 -3.945 -19.263 1.00 96.56 89 ILE A C 1
ATOM 747 O O . ILE A 1 89 ? 12.088 -2.790 -19.568 1.00 96.56 89 ILE A O 1
ATOM 751 N N . ARG A 1 90 ? 12.724 -4.909 -19.255 1.00 95.69 90 ARG A N 1
ATOM 752 C CA . ARG A 1 90 ? 14.117 -4.685 -19.641 1.00 95.69 90 ARG A CA 1
ATOM 753 C C . ARG A 1 90 ? 14.265 -4.352 -21.126 1.00 95.69 90 ARG A C 1
ATOM 755 O O . ARG A 1 90 ? 15.086 -3.497 -21.455 1.00 95.69 90 ARG A O 1
ATOM 762 N N . ARG A 1 91 ? 13.543 -5.030 -22.018 1.00 94.31 91 ARG A N 1
ATOM 763 C CA . ARG A 1 91 ? 13.707 -4.906 -23.479 1.00 94.31 91 ARG A CA 1
ATOM 764 C C . ARG A 1 91 ? 12.843 -3.801 -24.086 1.00 94.31 91 ARG A C 1
ATOM 766 O O . ARG A 1 91 ? 13.298 -3.114 -24.994 1.00 94.31 91 ARG A O 1
ATOM 773 N N . HIS A 1 92 ? 11.655 -3.587 -23.536 1.00 93.12 92 HIS A N 1
ATOM 774 C CA . HIS A 1 92 ? 10.598 -2.758 -24.110 1.00 93.12 92 HIS A CA 1
ATOM 775 C C . HIS A 1 92 ? 10.425 -1.462 -23.316 1.00 93.12 92 HIS A C 1
ATOM 777 O O . HIS A 1 92 ? 10.427 -1.485 -22.084 1.00 93.12 92 HIS A O 1
ATOM 783 N N . LYS A 1 93 ? 10.400 -0.320 -24.015 1.00 89.69 93 LYS A N 1
ATOM 784 C CA . LYS A 1 93 ? 10.277 1.014 -23.394 1.00 89.69 93 LYS A CA 1
ATOM 785 C C . LYS A 1 93 ? 8.825 1.430 -23.165 1.00 89.69 93 LYS A C 1
ATOM 787 O O . LYS A 1 93 ? 8.591 2.321 -22.357 1.00 89.69 93 LYS A O 1
ATOM 792 N N . ASP A 1 94 ? 7.887 0.827 -23.882 1.00 93.38 94 ASP A N 1
ATOM 793 C CA . ASP A 1 94 ? 6.465 0.942 -23.600 1.00 93.38 94 ASP A CA 1
ATOM 794 C C . ASP A 1 94 ? 6.125 0.288 -22.253 1.00 93.38 94 ASP A C 1
ATOM 796 O O . ASP A 1 94 ? 6.830 -0.601 -21.769 1.00 93.38 94 ASP A O 1
ATOM 800 N N . CYS A 1 95 ? 5.047 0.769 -21.639 1.00 95.44 95 CYS A N 1
ATOM 801 C CA . CYS A 1 95 ? 4.559 0.299 -20.351 1.00 95.44 95 CYS A CA 1
ATOM 802 C C . CYS A 1 95 ? 3.091 -0.123 -20.520 1.00 95.44 95 CYS A C 1
ATOM 804 O O . CYS A 1 95 ? 2.207 0.729 -20.406 1.00 95.44 95 CYS A O 1
ATOM 806 N N . PRO A 1 96 ? 2.828 -1.402 -20.860 1.00 97.38 96 PRO A N 1
ATOM 807 C CA . PRO A 1 96 ? 1.475 -1.952 -20.925 1.00 97.38 96 PRO A CA 1
ATOM 808 C C . PRO A 1 96 ? 0.701 -1.695 -19.631 1.00 97.38 96 PRO A C 1
ATOM 810 O O . PRO A 1 96 ? 1.312 -1.630 -18.565 1.00 97.38 96 PRO A O 1
ATOM 813 N N . ASN A 1 97 ? -0.627 -1.591 -19.712 1.00 97.88 97 ASN A N 1
ATOM 814 C CA . ASN A 1 97 ? -1.465 -1.166 -18.584 1.00 97.88 97 ASN A CA 1
ATOM 815 C C . ASN A 1 97 ? -1.245 -1.994 -17.311 1.00 97.88 97 ASN A C 1
ATOM 817 O O . ASN A 1 97 ? -1.076 -1.401 -16.255 1.00 97.88 97 ASN A O 1
ATOM 821 N N . ASP A 1 98 ? -1.133 -3.319 -17.408 1.00 98.19 98 ASP A N 1
ATOM 822 C CA . ASP A 1 98 ? -0.938 -4.182 -16.230 1.00 98.19 98 ASP A CA 1
ATOM 823 C C . ASP A 1 98 ? 0.434 -3.950 -15.562 1.00 98.19 98 ASP A C 1
ATOM 825 O O . ASP A 1 98 ? 0.574 -3.916 -14.339 1.00 98.19 98 ASP A O 1
ATOM 829 N N . ILE A 1 99 ? 1.476 -3.723 -16.372 1.00 98.44 99 ILE A N 1
ATOM 830 C CA . ILE A 1 99 ? 2.818 -3.366 -15.884 1.00 98.44 99 ILE A CA 1
ATOM 831 C C . ILE A 1 99 ? 2.802 -1.960 -15.280 1.00 98.44 99 ILE A C 1
ATOM 833 O O . ILE A 1 99 ? 3.428 -1.724 -14.245 1.00 98.44 99 ILE A O 1
ATOM 837 N N . ASN A 1 100 ? 2.088 -1.032 -15.914 1.00 98.38 100 ASN A N 1
ATOM 838 C CA . ASN A 1 100 ? 1.913 0.322 -15.420 1.00 98.38 100 ASN A CA 1
ATOM 839 C C . ASN A 1 100 ? 1.181 0.316 -14.074 1.00 98.38 100 ASN A C 1
ATOM 841 O O . ASN A 1 100 ? 1.679 0.946 -13.148 1.00 98.38 100 ASN A O 1
ATOM 845 N N . GLU A 1 101 ? 0.092 -0.438 -13.918 1.00 98.81 101 GLU A N 1
ATOM 846 C CA . GLU A 1 101 ? -0.626 -0.549 -12.646 1.00 98.81 101 GLU A CA 1
ATOM 847 C C . GLU A 1 101 ? 0.291 -1.039 -11.527 1.00 98.81 101 GLU A C 1
ATOM 849 O O . GLU A 1 101 ? 0.389 -0.393 -10.478 1.00 98.81 101 GLU A O 1
ATOM 854 N N . ALA A 1 102 ? 1.034 -2.122 -11.766 1.00 98.81 102 ALA A N 1
ATOM 855 C CA . ALA A 1 102 ? 1.946 -2.667 -10.769 1.00 98.81 102 ALA A CA 1
ATOM 856 C C . ALA A 1 102 ? 3.012 -1.642 -10.346 1.00 98.81 102 ALA A C 1
ATOM 858 O O . ALA A 1 102 ? 3.248 -1.416 -9.155 1.00 98.81 102 ALA A O 1
ATOM 859 N N . ILE A 1 103 ? 3.643 -0.979 -11.319 1.00 98.62 103 ILE A N 1
ATOM 860 C CA . ILE A 1 103 ? 4.710 -0.007 -11.061 1.00 98.62 103 ILE A CA 1
ATOM 861 C C . ILE A 1 103 ? 4.158 1.257 -10.399 1.00 98.62 103 ILE A C 1
ATOM 863 O O . ILE A 1 103 ? 4.724 1.720 -9.406 1.00 98.62 103 ILE A O 1
ATOM 867 N N . SER A 1 104 ? 3.066 1.810 -10.922 1.00 98.75 104 SER A N 1
ATOM 868 C CA . SER A 1 104 ? 2.411 3.003 -10.386 1.00 98.75 104 SER A CA 1
ATOM 869 C C . SER A 1 104 ? 1.960 2.775 -8.948 1.00 98.75 104 SER A C 1
ATOM 871 O O . SER A 1 104 ? 2.172 3.642 -8.102 1.00 98.75 104 SER A O 1
ATOM 873 N N . SER A 1 105 ? 1.453 1.583 -8.630 1.00 98.81 105 SER A N 1
ATOM 874 C CA . SER A 1 105 ? 1.078 1.195 -7.267 1.00 98.81 105 SER A CA 1
ATOM 875 C C . SER A 1 105 ? 2.272 1.182 -6.305 1.00 98.81 105 SER A C 1
ATOM 877 O O . SER A 1 105 ? 2.202 1.759 -5.220 1.00 98.81 105 SER A O 1
ATOM 879 N N . LEU A 1 106 ? 3.414 0.615 -6.710 1.00 98.81 106 LEU A N 1
ATOM 880 C CA . LEU A 1 106 ? 4.652 0.657 -5.914 1.00 98.81 106 LEU A CA 1
ATOM 881 C C . LEU A 1 106 ? 5.186 2.085 -5.736 1.00 98.81 106 LEU A C 1
ATOM 883 O O . LEU A 1 106 ? 5.647 2.452 -4.651 1.00 98.81 106 LEU A O 1
ATOM 887 N N . VAL A 1 107 ? 5.115 2.902 -6.790 1.00 98.69 107 VAL A N 1
ATOM 888 C CA . VAL A 1 107 ? 5.526 4.311 -6.760 1.00 98.69 107 VAL A CA 1
ATOM 889 C C . VAL A 1 107 ? 4.646 5.109 -5.804 1.00 98.69 107 VAL A C 1
ATOM 891 O O . VAL A 1 107 ? 5.179 5.811 -4.945 1.00 98.69 107 VAL A O 1
ATOM 894 N N . PHE A 1 108 ? 3.326 4.975 -5.892 1.00 98.75 108 PHE A N 1
ATOM 895 C CA . PHE A 1 108 ? 2.379 5.641 -5.003 1.00 98.75 108 PHE A CA 1
ATOM 896 C C . PHE A 1 108 ? 2.613 5.268 -3.532 1.00 98.75 108 PHE A C 1
ATOM 898 O O . PHE A 1 108 ? 2.713 6.151 -2.669 1.00 98.75 108 PHE A O 1
ATOM 905 N N . SER A 1 109 ? 2.813 3.976 -3.259 1.00 98.56 109 SER A N 1
ATOM 906 C CA . SER A 1 109 ? 3.104 3.463 -1.917 1.00 98.56 109 SER A CA 1
ATOM 907 C C . SER A 1 109 ? 4.467 3.909 -1.382 1.00 98.56 109 SER A C 1
ATOM 909 O O . SER A 1 109 ? 4.622 4.071 -0.174 1.00 98.56 109 SER A O 1
ATOM 911 N N . SER A 1 110 ? 5.451 4.215 -2.237 1.00 98.38 110 SER A N 1
ATOM 912 C CA . SER A 1 110 ? 6.780 4.686 -1.795 1.00 98.38 110 SER A CA 1
ATOM 913 C C . SER A 1 110 ? 6.760 5.996 -0.989 1.00 98.38 110 SER A C 1
ATOM 915 O O . SER A 1 110 ? 7.697 6.276 -0.235 1.00 98.38 110 SER A O 1
ATOM 917 N N . ALA A 1 111 ? 5.715 6.814 -1.158 1.00 97.31 111 ALA A N 1
ATOM 918 C CA . ALA A 1 111 ? 5.524 8.061 -0.418 1.00 97.31 111 ALA A CA 1
ATOM 919 C C . ALA A 1 111 ? 4.715 7.882 0.878 1.00 97.31 111 ALA A C 1
ATOM 921 O O . ALA A 1 111 ? 4.762 8.758 1.736 1.00 97.31 111 ALA A O 1
ATOM 922 N N . ARG A 1 112 ? 3.993 6.764 1.024 1.00 96.62 112 ARG A N 1
ATOM 923 C CA . ARG A 1 112 ? 3.009 6.537 2.099 1.00 96.62 112 ARG A CA 1
ATOM 924 C C . ARG A 1 112 ? 3.406 5.404 3.051 1.00 96.62 112 ARG A C 1
ATOM 926 O O . ARG A 1 112 ? 3.061 5.440 4.225 1.00 96.62 112 ARG A O 1
ATOM 933 N N . CYS A 1 113 ? 4.208 4.445 2.592 1.00 96.00 113 CYS A N 1
ATOM 934 C CA . CYS A 1 113 ? 4.677 3.309 3.383 1.00 96.00 113 CYS A CA 1
ATOM 935 C C . CYS A 1 113 ? 6.119 3.528 3.872 1.00 96.00 113 CYS A C 1
ATOM 937 O O . CYS A 1 113 ? 7.076 3.016 3.291 1.00 96.00 113 CYS A O 1
ATOM 939 N N . GLY A 1 114 ? 6.285 4.283 4.964 1.00 95.56 114 GLY A N 1
ATOM 940 C CA . GLY A 1 114 ? 7.604 4.582 5.547 1.00 95.56 114 GLY A CA 1
ATOM 941 C C . GLY A 1 114 ? 8.389 3.352 6.027 1.00 95.56 114 GLY A C 1
ATOM 942 O O . GLY A 1 114 ? 9.618 3.369 6.020 1.00 95.56 114 GLY A O 1
ATOM 943 N N . GLU A 1 115 ? 7.697 2.263 6.372 1.00 96.25 115 GLU A N 1
ATOM 944 C CA . GLU A 1 115 ? 8.309 0.988 6.771 1.00 96.25 115 GLU A CA 1
ATOM 945 C C . GLU A 1 115 ? 8.938 0.215 5.596 1.00 96.25 115 GLU A C 1
ATOM 947 O O . GLU A 1 115 ? 9.611 -0.788 5.816 1.00 96.25 115 GLU A O 1
ATOM 952 N N . LEU A 1 116 ? 8.765 0.681 4.353 1.00 97.75 116 LEU A N 1
ATOM 953 C CA . LEU A 1 116 ? 9.303 0.067 3.136 1.00 97.75 116 LEU A CA 1
ATOM 954 C C . LEU A 1 116 ? 10.290 1.015 2.423 1.00 97.75 116 LEU A C 1
ATOM 956 O O . LEU A 1 116 ? 10.014 1.498 1.320 1.00 97.75 116 LEU A O 1
ATOM 960 N N . PRO A 1 117 ? 11.464 1.306 3.018 1.00 96.81 117 PRO A N 1
ATOM 961 C CA . PRO A 1 117 ? 12.391 2.310 2.492 1.00 96.81 117 PRO A CA 1
ATOM 962 C C . PRO A 1 117 ? 12.936 1.971 1.095 1.00 96.81 117 PRO A C 1
ATOM 964 O O . PRO A 1 117 ? 13.244 2.875 0.317 1.00 96.81 117 PRO A O 1
ATOM 967 N N . GLU A 1 118 ? 13.012 0.686 0.734 1.00 98.38 118 GLU A N 1
ATOM 968 C CA . GLU A 1 118 ? 13.429 0.233 -0.597 1.00 98.38 118 GLU A CA 1
ATOM 969 C C . GLU A 1 118 ? 12.529 0.744 -1.731 1.00 98.38 118 GLU A C 1
ATOM 971 O O . GLU A 1 118 ? 13.014 0.913 -2.854 1.00 98.38 118 GLU A O 1
ATOM 976 N N . LEU A 1 119 ? 11.250 1.029 -1.454 1.00 98.44 119 LEU A N 1
ATOM 977 C CA . LEU A 1 119 ? 10.318 1.536 -2.463 1.00 98.44 119 LEU A CA 1
ATOM 978 C C . LEU A 1 119 ? 10.758 2.885 -3.035 1.00 98.44 119 LEU A C 1
ATOM 980 O O . LEU A 1 119 ? 10.511 3.155 -4.207 1.00 98.44 119 LEU A O 1
ATOM 984 N N . ARG A 1 120 ? 11.463 3.715 -2.255 1.00 98.25 120 ARG A N 1
ATOM 985 C CA . ARG A 1 120 ? 11.999 4.997 -2.744 1.00 98.25 120 ARG A CA 1
ATOM 986 C C . ARG A 1 120 ? 13.050 4.783 -3.831 1.00 98.25 120 ARG A C 1
ATOM 988 O O . ARG A 1 120 ? 12.980 5.409 -4.882 1.00 98.25 120 ARG A O 1
ATOM 995 N N . ALA A 1 121 ? 13.956 3.831 -3.619 1.00 98.38 121 ALA A N 1
ATOM 996 C CA . ALA A 1 121 ? 14.959 3.469 -4.615 1.00 98.38 121 ALA A CA 1
ATOM 997 C C . ALA A 1 121 ? 14.326 2.796 -5.849 1.00 98.38 121 ALA A C 1
ATOM 999 O O . ALA A 1 121 ? 14.796 2.986 -6.967 1.00 98.38 121 ALA A O 1
ATOM 1000 N N . ILE A 1 122 ? 13.252 2.018 -5.674 1.00 98.56 122 ILE A N 1
ATOM 1001 C CA . ILE A 1 122 ? 12.489 1.446 -6.797 1.00 98.56 122 ILE A CA 1
ATOM 1002 C C . ILE A 1 122 ? 11.804 2.552 -7.610 1.00 98.56 122 ILE A C 1
ATOM 1004 O O . ILE A 1 122 ? 11.877 2.528 -8.838 1.00 98.56 122 ILE A O 1
ATOM 1008 N N . ARG A 1 123 ? 11.206 3.545 -6.942 1.00 98.56 123 ARG A N 1
ATOM 1009 C CA . ARG A 1 123 ? 10.623 4.728 -7.585 1.00 98.56 123 ARG A CA 1
ATOM 1010 C C . ARG A 1 123 ? 11.653 5.474 -8.432 1.00 98.56 123 ARG A C 1
ATOM 1012 O O . ARG A 1 123 ? 11.363 5.773 -9.583 1.00 98.56 123 ARG A O 1
ATOM 1019 N N . GLU A 1 124 ? 12.847 5.729 -7.902 1.00 98.38 124 GLU A N 1
ATOM 1020 C CA . GLU A 1 124 ? 13.937 6.375 -8.655 1.00 98.38 124 GLU A CA 1
ATOM 1021 C C . GLU A 1 124 ? 14.307 5.578 -9.912 1.00 98.38 124 GLU A C 1
ATOM 1023 O O . GLU A 1 124 ? 14.408 6.135 -11.002 1.00 98.38 124 GLU A O 1
ATOM 1028 N N . LEU A 1 125 ? 14.435 4.252 -9.790 1.00 98.31 125 LEU A N 1
ATOM 1029 C CA . LEU A 1 125 ? 14.731 3.383 -10.928 1.00 98.31 125 LEU A CA 1
ATOM 1030 C C . LEU A 1 125 ? 13.650 3.450 -12.013 1.00 98.31 125 LEU A C 1
ATOM 1032 O O . LEU A 1 125 ? 13.975 3.515 -13.200 1.00 98.31 125 LEU A O 1
ATOM 1036 N N . PHE A 1 126 ? 12.373 3.444 -11.632 1.00 98.12 126 PHE A N 1
ATOM 1037 C CA . PHE A 1 126 ? 11.292 3.574 -12.605 1.00 98.12 126 PHE A CA 1
ATOM 1038 C C . PHE A 1 126 ? 11.150 4.994 -13.162 1.00 98.12 126 PHE A C 1
ATOM 1040 O O . PHE A 1 126 ? 10.758 5.129 -14.318 1.00 98.12 126 PHE A O 1
ATOM 1047 N N . GLY A 1 127 ? 11.563 6.026 -12.422 1.00 97.69 127 GLY A N 1
ATOM 1048 C CA . GLY A 1 127 ? 11.665 7.397 -12.930 1.00 97.69 127 GLY A CA 1
ATOM 1049 C C . GLY A 1 127 ? 12.709 7.520 -14.031 1.00 97.69 127 GLY A C 1
ATOM 1050 O O . GLY A 1 127 ? 12.432 8.040 -15.104 1.00 97.69 127 GLY A O 1
ATOM 1051 N N . GLU A 1 128 ? 13.874 6.904 -13.855 1.00 96.38 128 GLU A N 1
ATOM 1052 C CA . GLU A 1 128 ? 14.875 6.830 -14.923 1.00 96.38 128 GLU A CA 1
ATOM 1053 C C . GLU A 1 128 ? 14.416 5.988 -16.128 1.00 96.38 128 GLU A C 1
ATOM 1055 O O . GLU A 1 128 ? 14.937 6.150 -17.234 1.00 96.38 128 GLU A O 1
ATOM 1060 N N . ARG A 1 129 ? 13.487 5.040 -15.921 1.00 96.00 129 ARG A N 1
ATOM 1061 C CA . ARG A 1 129 ? 12.983 4.155 -16.982 1.00 96.00 129 ARG A CA 1
ATOM 1062 C C . ARG A 1 129 ? 11.863 4.793 -17.803 1.00 96.00 129 ARG A C 1
ATOM 1064 O O . ARG A 1 129 ? 11.907 4.680 -19.026 1.00 96.00 129 ARG A O 1
ATOM 1071 N N . TYR A 1 130 ? 10.886 5.411 -17.143 1.00 96.38 130 TYR A N 1
ATOM 1072 C CA . TYR A 1 130 ? 9.638 5.898 -17.747 1.00 96.38 130 TYR A CA 1
ATOM 1073 C C . TYR A 1 130 ? 9.448 7.419 -17.640 1.00 96.38 130 TYR A C 1
ATOM 1075 O O . TYR A 1 130 ? 8.509 7.961 -18.217 1.00 96.38 130 TYR A O 1
ATOM 1083 N N . GLY A 1 131 ? 10.365 8.118 -16.972 1.00 96.88 131 GLY A N 1
ATOM 1084 C CA . GLY A 1 131 ? 10.394 9.573 -16.846 1.00 96.88 131 GLY A CA 1
ATOM 1085 C C . GLY A 1 131 ? 9.711 10.104 -15.585 1.00 96.88 131 GLY A C 1
ATOM 1086 O O . GLY A 1 131 ? 8.844 9.465 -14.989 1.00 96.88 131 GLY A O 1
ATOM 1087 N N . ASP A 1 132 ? 10.068 11.329 -15.203 1.00 96.50 132 ASP A N 1
ATOM 1088 C CA . ASP A 1 132 ? 9.538 11.978 -13.996 1.00 96.50 132 ASP A CA 1
ATOM 1089 C C . ASP A 1 132 ? 8.038 12.273 -14.088 1.00 96.50 132 ASP A C 1
ATOM 1091 O O . ASP A 1 132 ? 7.339 12.219 -13.080 1.00 96.50 132 ASP A O 1
ATOM 1095 N N . GLY A 1 133 ? 7.513 12.522 -15.295 1.00 96.75 133 GLY A N 1
ATOM 1096 C CA . GLY A 1 133 ? 6.076 12.709 -15.515 1.00 96.75 133 GLY A CA 1
ATOM 1097 C C . GLY A 1 133 ? 5.256 11.472 -15.139 1.00 96.75 133 GLY A C 1
ATOM 1098 O O . GLY A 1 133 ? 4.194 11.606 -14.535 1.00 96.75 133 GLY A O 1
ATOM 1099 N N . PHE A 1 134 ? 5.784 10.274 -15.417 1.00 96.75 134 PHE A N 1
ATOM 1100 C CA . PHE A 1 134 ? 5.179 9.006 -15.003 1.00 96.75 134 PHE A CA 1
ATOM 1101 C C . PHE A 1 134 ? 5.149 8.888 -13.472 1.00 96.75 134 PHE A C 1
ATOM 1103 O O . PHE A 1 134 ? 4.106 8.606 -12.885 1.00 96.75 134 PHE A O 1
ATOM 1110 N N . ILE A 1 135 ? 6.273 9.186 -12.809 1.00 98.25 135 ILE A N 1
ATOM 1111 C CA . ILE A 1 135 ? 6.370 9.138 -11.343 1.00 98.25 135 ILE A CA 1
ATOM 1112 C C . ILE A 1 135 ? 5.434 10.147 -10.687 1.00 98.25 135 ILE A C 1
ATOM 1114 O O . ILE A 1 135 ? 4.702 9.793 -9.764 1.00 98.25 135 ILE A O 1
ATOM 1118 N N . LYS A 1 136 ? 5.424 11.387 -11.180 1.00 98.00 136 LYS A N 1
ATOM 1119 C CA . LYS A 1 136 ? 4.543 12.443 -10.686 1.00 98.00 136 LYS A CA 1
ATOM 1120 C C . LYS A 1 136 ? 3.074 12.053 -10.848 1.00 98.00 136 LYS A C 1
ATOM 1122 O O . LYS A 1 136 ? 2.321 12.148 -9.887 1.00 98.00 136 LYS A O 1
ATOM 1127 N N . GLY A 1 137 ? 2.694 11.533 -12.018 1.00 98.00 137 GLY A N 1
ATOM 1128 C CA . GLY A 1 137 ? 1.331 11.069 -12.280 1.00 98.00 137 GLY A CA 1
ATOM 1129 C C . GLY A 1 137 ? 0.864 9.982 -11.311 1.00 98.00 137 GLY A C 1
ATOM 1130 O O . GLY A 1 137 ? -0.263 10.046 -10.822 1.00 98.00 137 GLY A O 1
ATOM 1131 N N . ALA A 1 138 ? 1.739 9.031 -10.971 1.00 98.00 138 ALA A N 1
ATOM 1132 C CA . ALA A 1 138 ? 1.436 8.007 -9.976 1.00 98.00 138 ALA A CA 1
ATOM 1133 C C . ALA A 1 138 ? 1.335 8.583 -8.551 1.00 98.00 138 ALA A C 1
ATOM 1135 O O . ALA A 1 138 ? 0.389 8.267 -7.837 1.00 98.00 138 ALA A O 1
ATOM 1136 N N . LEU A 1 139 ? 2.273 9.441 -8.130 1.00 97.75 139 LEU A N 1
ATOM 1137 C CA . LEU A 1 139 ? 2.301 10.015 -6.776 1.00 97.75 139 LEU A CA 1
ATOM 1138 C C . LEU A 1 139 ? 1.121 10.954 -6.482 1.00 97.75 139 LEU A C 1
ATOM 1140 O O . LEU A 1 139 ? 0.586 10.924 -5.368 1.00 97.75 139 LEU A O 1
ATOM 1144 N N . GLU A 1 140 ? 0.754 11.774 -7.470 1.00 97.06 140 GLU A N 1
ATOM 1145 C CA . GLU A 1 140 ? -0.269 12.827 -7.385 1.00 97.06 140 GLU A CA 1
ATOM 1146 C C . GLU A 1 140 ? -1.634 12.382 -7.934 1.00 97.06 140 GLU A C 1
ATOM 1148 O O . GLU A 1 140 ? -2.580 13.162 -7.910 1.00 97.06 140 GLU A O 1
ATOM 1153 N N . LEU A 1 141 ? -1.758 11.130 -8.395 1.00 96.81 141 LEU A N 1
ATOM 1154 C CA . LEU A 1 141 ? -3.000 10.555 -8.930 1.00 96.81 141 LEU A CA 1
ATOM 1155 C C . LEU A 1 141 ? -3.600 11.373 -10.090 1.00 96.81 141 LEU A C 1
ATOM 1157 O O . LEU A 1 141 ? -4.806 11.612 -10.145 1.00 96.81 141 LEU A O 1
ATOM 1161 N N . HIS A 1 142 ? -2.762 11.797 -11.039 1.00 95.88 142 HIS A N 1
ATOM 1162 C CA . HIS A 1 142 ? -3.229 12.504 -12.236 1.00 95.88 142 HIS A CA 1
ATOM 1163 C C . HIS A 1 142 ? -4.220 11.664 -13.067 1.00 95.88 142 HIS A C 1
ATOM 1165 O O . HIS A 1 142 ? -4.164 10.430 -13.022 1.00 95.88 142 HIS A O 1
ATOM 1171 N N . PRO A 1 143 ? -5.083 12.297 -13.890 1.00 92.25 143 PRO A N 1
ATOM 1172 C CA . PRO A 1 143 ? -5.940 11.579 -14.831 1.00 92.25 143 PRO A CA 1
ATOM 1173 C C . PRO A 1 143 ? -5.139 10.595 -15.696 1.00 92.25 143 PRO A C 1
ATOM 1175 O O . PRO A 1 143 ? -4.116 10.959 -16.276 1.00 92.25 143 PRO A O 1
ATOM 1178 N N . GLY A 1 144 ? -5.596 9.342 -15.763 1.00 88.56 144 GLY A N 1
ATOM 1179 C CA . GLY A 1 144 ? -4.896 8.254 -16.458 1.00 88.56 144 GLY A CA 1
ATOM 1180 C C . GLY A 1 144 ? -3.849 7.513 -15.616 1.00 88.56 144 GLY A C 1
ATOM 1181 O O . GLY A 1 144 ? -3.244 6.565 -16.113 1.00 88.56 144 GLY A O 1
ATOM 1182 N N . SER A 1 145 ? -3.639 7.901 -14.353 1.00 93.25 145 SER A N 1
ATOM 1183 C CA . SER A 1 145 ? -2.864 7.107 -13.397 1.00 93.25 145 SER A CA 1
ATOM 1184 C C . SER A 1 14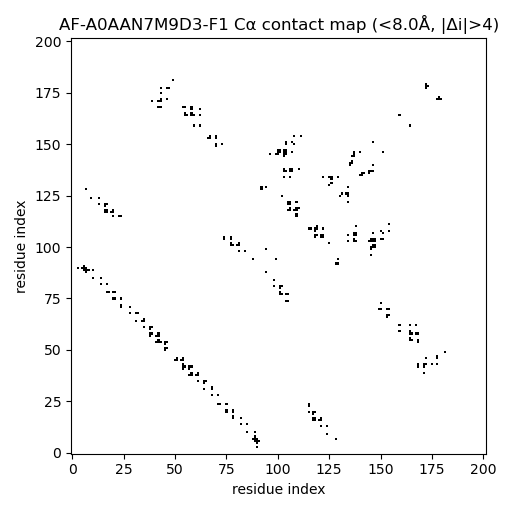5 ? -3.539 5.760 -13.151 1.00 93.25 145 SER A C 1
ATOM 1186 O O . SER A 1 145 ? -4.738 5.698 -12.881 1.00 93.25 145 SER A O 1
ATOM 1188 N N . LEU A 1 146 ? -2.754 4.686 -13.225 1.00 97.75 146 LEU A N 1
ATOM 1189 C CA . LEU A 1 146 ? -3.224 3.314 -13.041 1.00 97.75 146 LEU A CA 1
ATOM 1190 C C . LEU A 1 146 ? -2.865 2.768 -11.655 1.00 97.75 146 LEU A C 1
ATOM 1192 O O . LEU A 1 146 ? -2.692 1.571 -11.496 1.00 97.75 146 LEU A O 1
ATOM 1196 N N . VAL A 1 147 ? -2.708 3.627 -10.642 1.00 98.56 147 VAL A N 1
ATOM 1197 C CA . VAL A 1 147 ? -2.544 3.151 -9.258 1.00 98.56 147 VAL A CA 1
ATOM 1198 C C . VAL A 1 147 ? -3.742 2.281 -8.893 1.00 98.56 147 VAL A C 1
ATOM 1200 O O . VAL A 1 147 ? -4.887 2.704 -9.068 1.00 98.56 147 VAL A O 1
ATOM 1203 N N . ASN A 1 148 ? -3.464 1.094 -8.359 1.00 98.56 148 ASN A N 1
ATOM 1204 C CA . ASN A 1 148 ? -4.489 0.148 -7.965 1.00 98.56 148 ASN A CA 1
ATOM 1205 C C . ASN A 1 148 ? -5.508 0.823 -7.020 1.00 98.56 148 ASN A C 1
ATOM 1207 O O . ASN A 1 148 ? -5.093 1.406 -6.008 1.00 98.56 148 ASN A O 1
ATOM 1211 N N . PRO A 1 149 ? -6.820 0.769 -7.327 1.00 97.69 149 PRO A N 1
ATOM 1212 C CA . PRO A 1 149 ? -7.840 1.484 -6.565 1.00 97.69 149 PRO A CA 1
ATOM 1213 C C . PRO A 1 149 ? -7.846 1.129 -5.081 1.00 97.69 149 PRO A C 1
ATOM 1215 O O . PRO A 1 149 ? -7.966 2.016 -4.247 1.00 97.69 149 PRO A O 1
ATOM 1218 N N . GLU A 1 150 ? -7.636 -0.139 -4.736 1.00 98.00 150 GLU A N 1
ATOM 1219 C CA . GLU A 1 150 ? -7.666 -0.579 -3.344 1.00 98.00 150 GLU A CA 1
ATOM 1220 C C . GLU A 1 150 ? -6.476 -0.035 -2.541 1.00 98.00 150 GLU A C 1
ATOM 1222 O O . GLU A 1 150 ? -6.656 0.473 -1.432 1.00 98.00 150 GLU A O 1
ATOM 1227 N N . ILE A 1 151 ? -5.267 -0.048 -3.121 1.00 98.44 151 ILE A N 1
ATOM 1228 C CA . ILE A 1 151 ? -4.096 0.611 -2.517 1.00 98.44 151 ILE A CA 1
ATOM 1229 C C . ILE A 1 151 ? -4.342 2.113 -2.372 1.00 98.44 151 ILE A C 1
ATOM 1231 O O . ILE A 1 151 ? -4.055 2.686 -1.316 1.00 98.44 151 ILE A O 1
ATOM 1235 N N . ARG A 1 152 ? -4.848 2.759 -3.430 1.00 97.38 152 ARG A N 1
ATOM 1236 C CA . ARG A 1 152 ? -5.141 4.196 -3.435 1.00 97.38 152 ARG A CA 1
ATOM 1237 C C . ARG A 1 152 ? -6.088 4.550 -2.300 1.00 97.38 152 ARG A C 1
ATOM 1239 O O . ARG A 1 152 ? -5.781 5.456 -1.525 1.00 97.38 152 ARG A O 1
ATOM 1246 N N . ASP A 1 153 ? -7.203 3.841 -2.212 1.00 96.12 153 ASP A N 1
ATOM 1247 C CA . ASP A 1 153 ? -8.277 4.151 -1.285 1.00 96.12 153 ASP A CA 1
ATOM 1248 C C . ASP A 1 153 ? -7.797 3.911 0.151 1.00 96.12 153 ASP A C 1
ATOM 1250 O O . ASP A 1 153 ? -7.832 4.846 0.949 1.00 96.12 153 ASP A O 1
ATOM 1254 N N . LYS A 1 154 ? -7.206 2.743 0.458 1.00 96.62 154 LYS A N 1
ATOM 1255 C CA . LYS A 1 154 ? -6.715 2.400 1.810 1.00 96.62 154 LYS A CA 1
ATOM 1256 C C . LYS A 1 154 ? -5.588 3.307 2.310 1.00 96.62 154 LYS A C 1
ATOM 1258 O O . LYS A 1 154 ? -5.560 3.644 3.492 1.00 96.62 154 LYS A O 1
ATOM 1263 N N . LEU A 1 155 ? -4.666 3.730 1.442 1.00 96.12 155 LEU A N 1
ATOM 1264 C CA . LEU A 1 155 ? -3.561 4.618 1.832 1.00 96.12 155 LEU A CA 1
ATOM 1265 C C . LEU A 1 155 ? -3.927 6.112 1.832 1.00 96.12 155 LEU A C 1
ATOM 1267 O O . LEU A 1 155 ? -3.108 6.928 2.259 1.00 96.12 155 LEU A O 1
ATOM 1271 N N . SER A 1 156 ? -5.117 6.484 1.352 1.00 93.12 156 SER A N 1
ATOM 1272 C CA . SER A 1 156 ? -5.595 7.878 1.346 1.00 93.12 156 SER A CA 1
ATOM 1273 C C . SER A 1 156 ? -6.576 8.186 2.482 1.00 93.12 156 SER A C 1
ATOM 1275 O O . SER A 1 156 ? -7.023 9.325 2.611 1.00 93.12 156 SER A O 1
ATOM 1277 N N . ILE A 1 157 ? -6.898 7.202 3.328 1.00 90.81 157 ILE A N 1
ATOM 1278 C CA . ILE A 1 157 ? -7.825 7.368 4.454 1.00 90.81 157 ILE A CA 1
ATOM 1279 C C . ILE A 1 157 ? -7.207 8.277 5.523 1.00 90.81 157 ILE A C 1
ATOM 1281 O O . ILE A 1 157 ? -6.346 7.863 6.303 1.00 90.81 157 ILE A O 1
ATOM 1285 N N . ALA A 1 158 ? -7.694 9.517 5.605 1.00 88.19 158 ALA A N 1
ATOM 1286 C CA . ALA A 1 158 ? -7.338 10.439 6.682 1.00 88.19 158 ALA A CA 1
ATOM 1287 C C . ALA A 1 158 ? -8.009 10.032 8.007 1.00 88.19 158 ALA A C 1
ATOM 1289 O O . ALA A 1 158 ? -7.347 9.871 9.037 1.00 88.19 158 ALA A O 1
ATOM 1290 N N . SER A 1 159 ? -9.318 9.780 7.962 1.00 90.62 159 SER A N 1
ATOM 1291 C CA . SER A 1 159 ? -10.130 9.354 9.103 1.00 90.62 159 SER A CA 1
ATOM 1292 C C . SER A 1 159 ? -11.005 8.164 8.728 1.00 90.62 159 SER A C 1
ATOM 1294 O O . SER A 1 159 ? -11.461 8.076 7.589 1.00 90.62 159 SER A O 1
ATOM 1296 N N . VAL A 1 160 ? -11.219 7.252 9.677 1.00 93.44 160 VAL A N 1
ATOM 1297 C CA . VAL A 1 160 ? -12.103 6.097 9.486 1.00 93.44 160 VAL A CA 1
ATOM 1298 C C . VAL A 1 160 ? -13.545 6.563 9.713 1.00 93.44 160 VAL A C 1
ATOM 1300 O O . VAL A 1 160 ? -13.807 7.139 10.773 1.00 93.44 160 VAL A O 1
ATOM 1303 N N . PRO A 1 161 ? -14.465 6.355 8.753 1.00 93.62 161 PRO A N 1
ATOM 1304 C CA . PRO A 1 161 ? -15.875 6.703 8.919 1.00 93.62 161 PRO A CA 1
ATOM 1305 C C . PRO A 1 161 ? -16.507 6.001 10.124 1.00 93.62 161 PRO A C 1
ATOM 1307 O O . PRO A 1 161 ? -16.157 4.863 10.434 1.00 93.62 161 PRO A O 1
ATOM 1310 N N . GLU A 1 162 ? -17.437 6.674 10.801 1.00 93.50 162 GLU A N 1
ATOM 1311 C CA . GLU A 1 162 ? -18.060 6.156 12.026 1.00 93.50 162 GLU A CA 1
ATOM 1312 C C . GLU A 1 162 ? -18.804 4.838 11.787 1.00 93.50 162 GLU A C 1
ATOM 1314 O O . GLU A 1 162 ? -18.637 3.880 12.538 1.00 93.50 162 GLU A O 1
ATOM 1319 N N . ASP A 1 163 ? -19.538 4.746 10.678 1.00 94.69 163 ASP A N 1
ATOM 1320 C CA . ASP A 1 163 ? -20.264 3.543 10.274 1.00 94.69 163 ASP A CA 1
ATOM 1321 C C . ASP A 1 163 ? -19.333 2.336 10.091 1.00 94.69 163 ASP A C 1
ATOM 1323 O O . ASP A 1 163 ? -19.697 1.213 10.431 1.00 94.69 163 ASP A O 1
ATOM 1327 N N . VAL A 1 164 ? -18.104 2.553 9.613 1.00 94.50 164 VAL A N 1
ATOM 1328 C CA . VAL A 1 164 ? -17.104 1.487 9.460 1.00 94.50 164 VAL A CA 1
ATOM 1329 C C . VAL A 1 164 ? -16.624 0.986 10.821 1.00 94.50 164 VAL A C 1
ATOM 1331 O O . VAL A 1 164 ? -16.484 -0.224 11.000 1.00 94.50 164 VAL A O 1
ATOM 1334 N N . LYS A 1 165 ? -16.404 1.885 11.790 1.00 95.06 165 LYS A N 1
ATOM 1335 C CA . LYS A 1 165 ? -16.000 1.496 13.152 1.00 95.06 165 LYS A CA 1
ATOM 1336 C C . LYS A 1 165 ? -17.102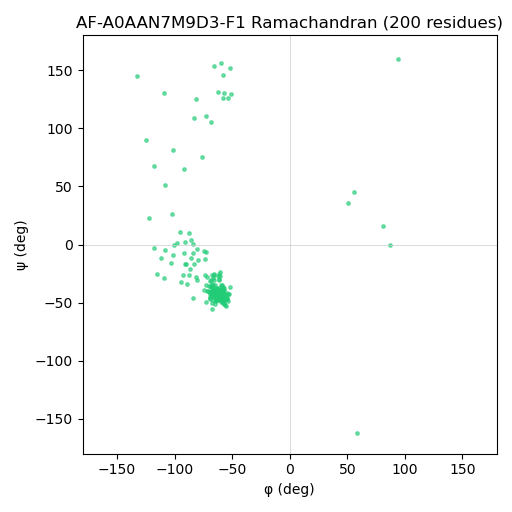 0.687 13.832 1.00 95.06 165 LYS A C 1
ATOM 1338 O O . LYS A 1 165 ? -16.825 -0.387 14.358 1.00 95.06 165 LYS A O 1
ATOM 1343 N N . LEU A 1 166 ? -18.343 1.176 13.770 1.00 94.38 166 LEU A N 1
ATOM 1344 C CA . LEU A 1 166 ? -19.505 0.517 14.370 1.00 94.38 166 LEU A CA 1
ATOM 1345 C C . LEU A 1 166 ? -19.735 -0.866 13.759 1.00 94.38 166 LEU A C 1
ATOM 1347 O O . LEU A 1 166 ? -19.882 -1.845 14.484 1.00 94.38 166 LEU A O 1
ATOM 1351 N N . ARG A 1 167 ? -19.644 -0.984 12.429 1.00 96.00 167 ARG A N 1
ATOM 1352 C CA . ARG A 1 167 ? -19.730 -2.282 11.745 1.00 96.00 167 ARG A CA 1
ATOM 1353 C C . ARG A 1 167 ? -18.656 -3.269 12.195 1.00 96.00 167 ARG A C 1
ATOM 1355 O O . ARG A 1 167 ? -18.935 -4.463 12.254 1.00 96.00 167 ARG A O 1
ATOM 1362 N N . LEU A 1 168 ? -17.445 -2.796 12.483 1.00 95.62 168 LEU A N 1
ATOM 1363 C CA . LEU A 1 168 ? -16.357 -3.645 12.972 1.00 95.62 168 LEU A CA 1
ATOM 1364 C C . LEU A 1 168 ? -16.614 -4.110 14.415 1.00 95.62 168 LEU A C 1
ATOM 1366 O O . LEU A 1 168 ? -16.407 -5.275 14.738 1.00 95.62 168 LEU A O 1
ATOM 1370 N N . VAL A 1 169 ? -17.137 -3.228 15.270 1.00 94.94 169 VAL A N 1
ATOM 1371 C CA . VAL A 1 169 ? -17.573 -3.573 16.635 1.00 94.94 169 VAL A CA 1
ATOM 1372 C C . VAL A 1 169 ? -18.710 -4.601 16.618 1.00 94.94 169 VAL A C 1
ATOM 1374 O O . VAL A 1 169 ? -18.670 -5.574 17.374 1.00 94.94 169 VAL A O 1
ATOM 1377 N N . GLU A 1 170 ? -19.700 -4.436 15.737 1.00 93.62 170 GLU A N 1
ATOM 1378 C CA . GLU A 1 170 ? -20.795 -5.398 15.550 1.00 93.62 170 GLU A CA 1
ATOM 1379 C C . GLU A 1 170 ? -20.292 -6.752 15.033 1.00 93.62 170 GLU A C 1
ATOM 1381 O O . GLU A 1 170 ? -20.728 -7.807 15.495 1.00 93.62 170 GLU A O 1
ATOM 1386 N N . GLU A 1 171 ? -19.374 -6.735 14.064 1.00 95.44 171 GLU A N 1
ATOM 1387 C CA . GLU A 1 171 ? -18.725 -7.935 13.535 1.00 95.44 171 GLU A CA 1
ATOM 1388 C C . GLU A 1 171 ? -18.007 -8.710 14.645 1.00 95.44 171 GLU A C 1
ATOM 1390 O O . GLU A 1 171 ? -18.295 -9.888 14.846 1.00 95.44 171 GLU A O 1
ATOM 1395 N N . ILE A 1 172 ? -17.182 -8.033 15.443 1.00 94.62 172 ILE A N 1
ATOM 1396 C CA . ILE A 1 172 ? -16.456 -8.649 16.560 1.00 94.62 172 ILE A CA 1
ATOM 1397 C C . ILE A 1 172 ? -17.414 -9.128 17.658 1.00 94.62 172 ILE A C 1
ATOM 1399 O O . ILE A 1 172 ? -17.235 -10.218 18.198 1.00 94.62 172 ILE A O 1
ATOM 1403 N N . SER A 1 173 ? -18.466 -8.371 17.974 1.00 91.56 173 SER A N 1
ATOM 1404 C CA . SER A 1 173 ? -19.493 -8.810 18.932 1.00 91.56 173 SER A CA 1
ATOM 1405 C C . SER A 1 173 ? -20.106 -10.151 18.524 1.00 91.56 173 SER A C 1
ATOM 1407 O O . SER A 1 173 ? -20.231 -11.053 19.357 1.00 91.56 173 SER A O 1
ATOM 1409 N N . ARG A 1 174 ? -20.420 -10.317 17.231 1.00 91.19 174 ARG A N 1
ATOM 1410 C CA . ARG A 1 174 ? -20.950 -11.576 16.686 1.00 91.19 174 ARG A CA 1
ATOM 1411 C C . ARG A 1 174 ? -19.930 -12.708 16.744 1.00 91.19 174 ARG A C 1
ATOM 1413 O O . ARG A 1 174 ? -20.273 -13.783 17.234 1.00 91.19 174 ARG A O 1
ATOM 1420 N N . ASP A 1 175 ? -18.695 -12.467 16.306 1.00 90.25 175 ASP A N 1
ATOM 1421 C CA . ASP A 1 175 ? -17.620 -13.472 16.300 1.00 90.25 175 ASP A CA 1
ATOM 1422 C C . ASP A 1 175 ? -17.353 -14.052 17.693 1.00 90.25 175 ASP A C 1
ATOM 1424 O O . ASP A 1 175 ? -17.104 -15.248 17.849 1.00 90.25 175 ASP A O 1
ATOM 1428 N N . TYR A 1 176 ? -17.434 -13.205 18.721 1.00 87.69 176 TYR A N 1
ATOM 1429 C CA . TYR A 1 176 ? -17.190 -13.591 20.108 1.00 87.69 176 TYR A CA 1
ATOM 1430 C C . TYR A 1 176 ? -18.472 -13.947 20.883 1.00 87.69 176 TYR A C 1
ATOM 1432 O O . TYR A 1 176 ? -18.398 -14.124 22.100 1.00 87.69 176 TYR A O 1
ATOM 1440 N N . CYS A 1 177 ? -19.622 -14.087 20.202 1.00 77.62 177 CYS A N 1
ATOM 1441 C CA . CYS A 1 177 ? -20.936 -14.399 20.788 1.00 77.62 177 CYS A CA 1
ATOM 1442 C C . CYS A 1 177 ? -21.321 -13.488 21.969 1.00 77.62 177 CYS A C 1
ATOM 1444 O O . CYS A 1 177 ? -21.940 -13.928 22.939 1.00 77.62 177 CYS A O 1
ATOM 1446 N N . LEU A 1 178 ? -20.937 -12.215 21.898 1.00 67.25 178 LEU A N 1
ATOM 1447 C CA . LEU A 1 178 ? -21.285 -11.206 22.890 1.00 67.25 178 LEU A CA 1
ATOM 1448 C C . LEU A 1 178 ? -22.681 -10.704 22.530 1.00 67.25 178 LEU A C 1
ATOM 1450 O O . LEU A 1 178 ? -22.860 -10.076 21.490 1.00 67.25 178 LEU A O 1
ATOM 1454 N N . GLN A 1 179 ? -23.690 -11.048 23.331 1.00 54.72 179 GLN A N 1
ATOM 1455 C CA . GLN A 1 179 ? -25.038 -10.504 23.153 1.00 54.72 179 GLN A CA 1
ATOM 1456 C C . GLN A 1 179 ? -24.955 -8.968 23.254 1.00 54.72 179 GLN A C 1
ATOM 1458 O O . GLN A 1 179 ? -24.416 -8.470 24.246 1.00 54.72 179 GLN A O 1
ATOM 1463 N N . PRO A 1 180 ? -25.452 -8.197 22.267 1.00 52.28 180 PRO A N 1
ATOM 1464 C CA . PRO A 1 180 ? -25.507 -6.744 22.360 1.00 52.28 180 PRO A CA 1
ATOM 1465 C C . PRO A 1 180 ? -26.667 -6.350 23.281 1.00 52.28 180 PRO A C 1
ATOM 1467 O O . PRO A 1 180 ? -27.731 -5.936 22.832 1.00 52.28 180 PRO A O 1
ATOM 1470 N N . GLU A 1 181 ? -26.481 -6.509 24.588 1.00 48.59 181 GLU A N 1
ATOM 1471 C CA . GLU A 1 181 ? -27.463 -6.083 25.595 1.00 48.59 181 GLU A CA 1
ATOM 1472 C C . GLU A 1 181 ? -27.374 -4.571 25.896 1.00 48.59 181 GLU A C 1
ATOM 1474 O O . GLU A 1 181 ? -28.219 -4.045 26.614 1.00 48.59 181 GLU A O 1
ATOM 1479 N N . ILE A 1 182 ? -26.408 -3.844 25.310 1.00 49.22 182 ILE A N 1
ATOM 1480 C CA . ILE A 1 182 ? -26.113 -2.440 25.663 1.00 49.22 182 ILE A CA 1
ATOM 1481 C C . ILE A 1 182 ? -26.526 -1.423 24.572 1.00 49.22 182 ILE A C 1
ATOM 1483 O O . ILE A 1 182 ? -26.995 -0.336 24.905 1.00 49.22 182 ILE A O 1
ATOM 1487 N N . LEU A 1 183 ? -26.548 -1.785 23.282 1.00 50.62 183 LEU A N 1
ATOM 1488 C CA . LEU A 1 183 ? -26.888 -0.839 22.196 1.00 50.62 183 LEU A CA 1
ATOM 1489 C C . LEU A 1 183 ? -28.388 -0.482 22.084 1.00 50.62 183 LEU A C 1
ATOM 1491 O O . LEU A 1 183 ? -28.768 0.383 21.295 1.00 50.62 183 LEU A O 1
ATOM 1495 N N . ALA A 1 184 ? -29.264 -1.122 22.864 1.00 45.97 184 ALA A N 1
ATOM 1496 C CA . ALA A 1 184 ? -30.703 -0.842 22.847 1.00 45.97 184 ALA A CA 1
ATOM 1497 C C . ALA A 1 184 ? -31.123 0.325 23.762 1.00 45.97 184 ALA A C 1
ATOM 1499 O O . ALA A 1 184 ? -32.262 0.788 23.667 1.00 45.97 184 ALA A O 1
ATOM 1500 N N . LEU A 1 185 ? -30.241 0.810 24.646 1.00 47.97 185 LEU A N 1
ATOM 1501 C CA . LEU A 1 185 ? -30.628 1.785 25.672 1.00 47.97 185 LEU A CA 1
ATOM 1502 C C . LEU A 1 185 ? -30.494 3.251 25.239 1.00 47.97 185 LEU A C 1
ATOM 1504 O O . LEU A 1 185 ? -31.147 4.105 25.835 1.00 47.97 185 LEU A O 1
ATOM 1508 N N . GLU A 1 186 ? -29.762 3.558 24.165 1.00 45.50 186 GLU A N 1
ATOM 1509 C CA . GLU A 1 186 ? -29.574 4.955 23.733 1.00 45.50 186 GLU A CA 1
ATOM 1510 C C . GLU A 1 186 ? -30.449 5.390 22.546 1.00 45.50 186 GLU A C 1
ATOM 1512 O O . GLU A 1 186 ? -30.575 6.586 22.281 1.00 45.50 186 GLU A O 1
ATOM 1517 N N . TYR A 1 187 ? -31.162 4.469 21.883 1.00 47.59 187 TYR A N 1
ATOM 1518 C CA . TYR A 1 187 ? -32.074 4.823 20.780 1.00 47.59 187 TYR A CA 1
ATOM 1519 C C . TYR A 1 187 ? -33.532 5.094 21.217 1.00 47.59 187 TYR A C 1
ATOM 1521 O O . TYR A 1 187 ? -34.347 5.576 20.429 1.00 47.59 187 TYR A O 1
ATOM 1529 N N . VAL A 1 188 ? -33.885 4.859 22.487 1.00 53.66 188 VAL A N 1
ATOM 1530 C CA . VAL A 1 188 ? -35.251 5.074 23.012 1.00 53.66 188 VAL A CA 1
ATOM 1531 C C . VAL A 1 188 ? -35.385 6.288 23.960 1.00 53.66 188 VAL A C 1
ATOM 1533 O O . VAL A 1 188 ? -35.961 6.159 25.034 1.00 53.66 188 VAL A O 1
ATOM 1536 N N . PRO A 1 189 ? -34.920 7.501 23.590 1.00 47.69 189 PRO A N 1
ATOM 1537 C CA . PRO A 1 189 ? -35.527 8.720 24.163 1.00 47.69 189 PRO A CA 1
ATOM 1538 C C . PRO A 1 189 ? -36.313 9.576 23.157 1.00 47.69 189 PRO A C 1
ATOM 1540 O O . PRO A 1 189 ? -37.014 10.505 23.561 1.00 47.69 189 PRO A O 1
ATOM 1543 N N . GLN A 1 190 ? -36.202 9.313 21.849 1.00 41.56 190 GLN A N 1
ATOM 1544 C CA . GLN A 1 190 ? -36.756 10.208 20.817 1.00 41.56 190 GLN A CA 1
ATOM 1545 C C . GLN A 1 190 ? -38.161 9.804 20.349 1.00 41.56 190 GLN A C 1
ATOM 1547 O O . GLN A 1 190 ? -38.992 10.678 20.110 1.00 41.56 190 GLN A O 1
ATOM 1552 N N . LEU A 1 191 ? -38.483 8.506 20.330 1.00 47.78 191 LEU A N 1
ATOM 1553 C CA . LEU A 1 191 ? -39.836 8.033 20.005 1.00 47.78 191 LEU A CA 1
ATOM 1554 C C . LEU A 1 191 ? -40.844 8.312 21.132 1.00 47.78 191 LEU A C 1
ATOM 1556 O O . LEU A 1 191 ? -41.979 8.685 20.858 1.00 47.78 191 LEU A O 1
ATOM 1560 N N . GLN A 1 192 ? -40.434 8.246 22.403 1.00 46.50 192 GLN A N 1
ATOM 1561 C CA . GLN A 1 192 ? -41.336 8.530 23.531 1.00 46.50 192 GLN A CA 1
ATOM 1562 C C . GLN A 1 192 ? -41.729 10.014 23.630 1.00 46.50 192 GLN A C 1
ATOM 1564 O O . GLN A 1 192 ? -42.859 10.323 23.999 1.00 46.50 192 GLN A O 1
ATOM 1569 N N . LYS A 1 193 ? -40.845 10.941 23.227 1.00 47.62 193 LYS A N 1
ATOM 1570 C CA . LYS A 1 193 ? -41.174 12.377 23.170 1.00 47.62 193 LYS A CA 1
ATOM 1571 C C . LYS A 1 193 ? -42.126 12.733 22.026 1.00 47.62 193 LYS A C 1
ATOM 1573 O O . LYS A 1 193 ? -42.874 13.695 22.153 1.00 47.62 193 LYS A O 1
ATOM 1578 N N . GLN A 1 194 ? -42.118 11.970 20.931 1.00 43.62 194 GLN A N 1
ATOM 1579 C CA . GLN A 1 194 ? -43.043 12.188 19.813 1.00 43.62 194 GLN A CA 1
ATOM 1580 C C . GLN A 1 194 ? -44.431 11.592 20.071 1.00 43.62 194 GLN A C 1
ATOM 1582 O O . GLN A 1 194 ? -45.413 12.163 19.614 1.00 43.62 194 GLN A O 1
ATOM 1587 N N . VAL A 1 195 ? -44.535 10.505 20.843 1.00 48.31 195 VAL A N 1
ATOM 1588 C CA . VAL A 1 195 ? -45.836 9.917 21.213 1.00 48.31 195 VAL A CA 1
ATOM 1589 C C . VAL A 1 195 ? -46.548 10.760 22.282 1.00 48.31 195 VAL A C 1
ATOM 1591 O O . VAL A 1 195 ? -47.740 11.014 22.153 1.00 48.31 195 VAL A O 1
ATOM 1594 N N . ALA A 1 196 ? -45.819 11.306 23.264 1.00 48.66 196 ALA A N 1
ATOM 1595 C CA . ALA A 1 196 ? -46.410 12.162 24.301 1.00 48.66 196 ALA A CA 1
ATOM 1596 C C . ALA A 1 196 ? -46.951 13.509 23.769 1.00 48.66 196 ALA A C 1
ATOM 1598 O O . ALA A 1 196 ? -47.915 14.039 24.307 1.00 48.66 196 ALA A O 1
ATOM 1599 N N . ALA A 1 197 ? -46.376 14.056 22.690 1.00 47.62 197 ALA A N 1
ATOM 1600 C CA . ALA A 1 197 ? -46.825 15.323 22.100 1.00 47.62 197 ALA A CA 1
ATOM 1601 C C . ALA A 1 197 ? -48.078 15.194 21.208 1.00 47.62 197 ALA A C 1
ATOM 1603 O O . ALA A 1 197 ? -48.672 16.206 20.841 1.00 47.62 197 ALA A O 1
ATOM 1604 N N . VAL A 1 198 ? -48.476 13.971 20.837 1.00 51.03 198 VAL A N 1
ATOM 1605 C CA . VAL A 1 198 ? -49.669 13.715 20.008 1.00 51.03 198 VAL A CA 1
ATOM 1606 C C . VAL A 1 198 ? -50.908 13.445 20.872 1.00 51.03 198 VAL A C 1
ATOM 1608 O O . VAL A 1 198 ? -52.018 13.750 20.446 1.00 51.03 198 VAL A O 1
ATOM 1611 N N . GLU A 1 199 ? -50.737 12.955 22.103 1.00 48.72 199 GLU A N 1
ATOM 1612 C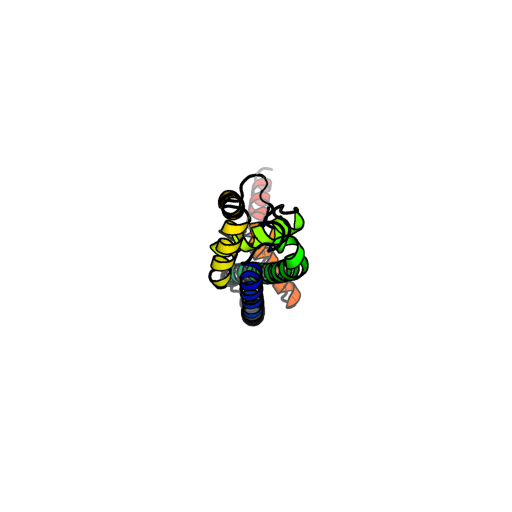 CA . GLU A 1 199 ? -51.851 12.667 23.022 1.00 48.72 199 GLU A CA 1
ATOM 1613 C C . GLU A 1 199 ? -52.363 13.898 23.800 1.00 48.72 199 GLU A C 1
ATOM 1615 O O . GLU A 1 199 ? -53.498 13.882 24.262 1.00 48.72 199 GLU A O 1
ATOM 1620 N N . GLU A 1 200 ? -51.606 15.002 23.879 1.00 49.84 200 GLU A N 1
ATOM 1621 C CA . GLU A 1 200 ? -52.064 16.270 24.494 1.00 49.84 200 GLU A CA 1
ATOM 1622 C C . GLU A 1 200 ? -52.800 17.219 23.515 1.00 49.84 200 GLU A C 1
ATOM 1624 O O . GLU A 1 200 ? -53.077 18.372 23.846 1.00 49.84 200 GLU A O 1
ATOM 1629 N N . SER A 1 201 ? -53.133 16.763 22.300 1.00 52.34 201 SER A N 1
ATOM 1630 C CA . SER A 1 201 ? -53.882 17.544 21.291 1.00 52.34 201 SER A CA 1
ATOM 1631 C C . SER A 1 201 ? -55.197 16.897 20.819 1.00 52.34 201 SER A C 1
ATOM 1633 O O . SER A 1 201 ? -55.694 17.237 19.744 1.00 52.34 201 SER A O 1
ATOM 1635 N N . CYS A 1 202 ? -55.790 16.004 21.618 1.00 42.69 202 CYS A N 1
ATOM 1636 C CA . CYS A 1 202 ? -57.180 15.552 21.457 1.00 42.69 202 CYS A CA 1
ATOM 1637 C C . CYS A 1 202 ? -58.042 15.952 22.656 1.00 42.69 202 CYS A C 1
ATOM 1639 O O . CYS A 1 202 ? -57.589 15.746 23.802 1.00 42.69 202 CYS A O 1
#

pLDDT: mean 89.09, std 17.11, range [41.56, 98.88]

Nearest PDB structures (foldseek):
  8v2q-assembly1_B-1  TM=9.385E-01  e=2.133E-09  Homo sapiens
  3frs-assembly1_A-2  TM=9.456E-01  e=2.972E-08  Homo sapiens
  6e8g-assembly1_S  TM=8.610E-01  e=6.119E-09  Homo sapiens
  3ggz-assembly4_D  TM=8.876E-01  e=7.746E-08  Saccharomyces cerevisiae
  6tza-assembly1_A  TM=8.653E-01  e=1.025E-05  Homo sapiens

Organism: Trapa natans (NCBI:txid22666)

InterPro domains:
  IPR005061 Vacuolar protein sorting-associated protein Ist1 [PF03398] (15-177)
  IPR005061 Vacuolar protein sorting-associated protein Ist1 [PTHR12161] (11-181)
  IPR042277 Vacuolar protein sorting-associated protein IST1-like [G3DSA:1.20.1260.60] (5-183)

Sequence (202 aa):
MLGILFGWPKASKCKRLIRRVQCRLKLLMNKRYSIVRQLREDVAQLIRTGYEEVAIDRAQQLFRDESIMTVYELLDHFCEFIIIHLSYIRRHKDCPNDINEAISSLVFSSARCGELPELRAIRELFGERYGDGFIKGALELHPGSLVNPEIRDKLSIASVPEDVKLRLVEEISRDYCLQPEILALEYVPQLQKQVAAVEESC

Radius of gyration: 24.21 Å; Cα contacts (8 Å, |Δi|>4): 187; chains: 1; bounding box: 80×32×64 Å